Protein AF-A0A7Y3J1C7-F1 (afdb_monomer_lite)

Sequence (203 aa):
MARRTQGGFLKLFWIFLVLGALALIPVWLGYKLLTVLEGVFISWGPSTASLFTWLVNAPNEELLKWLVFVGGTKALTSLKKPVDGWWQGAFLGLGYGLAENVFYIGQVGLGVFALRFVTAVPGHIFYGAVWGGYYGWEVFQGKGKVRRWTPVLLALFVTIVFHAAYNSALTWPLGVVWAVLIEAIAGALALTLGWFLAKNSHK

Radius of gyration: 17.17 Å; chains: 1; bounding box: 40×31×51 Å

Secondary structure (DSSP, 8-state):
--PPPHHHHHHHHHHHHHHHHHTHHHHHHHHHHHHHHHHHHHHT-HHHHHHHIIIIIHHHHHHHHHHHHHHHHHHHT---STTHHHHHHHHHHHHHHHHHHHHTHHHHHHHHHHHHHHTHHHHHHHHHHHHHHHHHHHHHHTTTS-S-SHHHHHHHHHHHHHHHHHHHHTTSTTHHHHHHHHHHHHHHHHHHHHHHHHHHTT-

pLDDT: mean 92.07, std 9.52, range [44.56, 98.88]

Foldseek 3Di:
DDDQDPVNLVVLLVVLLQLLLVLVVQLVVQCVVCVVVCVVQVVVHPVSNLVCLLPRNLLSSLVSLVVSLV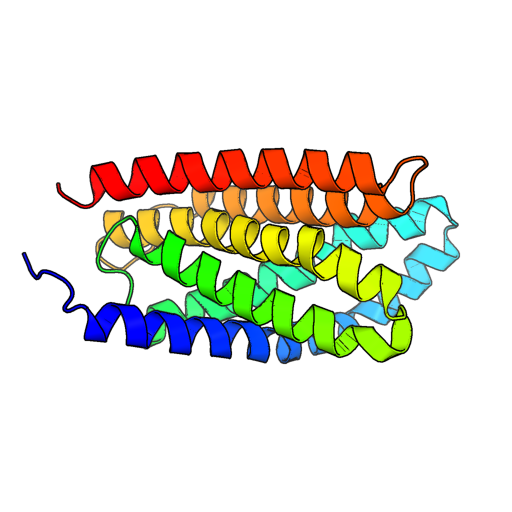VVCLVVVQLQALLRQLSSLLSSLLSNLVNVLVVCCVPPDDVVSVLSVVQVSLLSSLLRNQLRSQQSNQCNVVVNDRVDCVSNVVSSSVSSVLSSQLVVLCVDVVSSVSSNVSSVVSNVNSVVSSVVRVVRRVD

Structure (mmCIF, N/CA/C/O backbone):
data_AF-A0A7Y3J1C7-F1
#
_entry.id   AF-A0A7Y3J1C7-F1
#
loop_
_atom_site.group_PDB
_atom_site.id
_atom_site.type_symbol
_atom_site.label_atom_id
_atom_site.label_alt_id
_atom_site.label_comp_id
_atom_site.label_asym_id
_atom_site.label_entity_id
_atom_site.label_seq_id
_atom_site.pdbx_PDB_ins_code
_atom_site.Cartn_x
_atom_site.Cartn_y
_atom_site.Cartn_z
_atom_site.occupancy
_atom_site.B_iso_or_equiv
_atom_site.auth_seq_id
_atom_site.auth_comp_id
_atom_site.auth_asym_id
_atom_site.auth_atom_id
_atom_site.pdbx_PDB_model_num
ATOM 1 N N . MET A 1 1 ? -15.757 -5.486 25.701 1.00 44.56 1 MET A N 1
ATOM 2 C CA . MET A 1 1 ? -14.693 -5.624 24.678 1.00 44.56 1 MET A CA 1
ATOM 3 C C . MET A 1 1 ? -15.102 -6.737 23.711 1.00 44.56 1 MET A C 1
ATOM 5 O O . MET A 1 1 ? -15.064 -7.901 24.086 1.00 44.56 1 MET A O 1
ATOM 9 N N . ALA A 1 2 ? -15.620 -6.415 22.521 1.00 48.25 2 ALA A N 1
ATOM 10 C CA . ALA A 1 2 ? -16.166 -7.437 21.621 1.00 48.25 2 ALA A CA 1
ATOM 11 C C . ALA A 1 2 ? -15.031 -8.202 20.913 1.00 48.25 2 ALA A C 1
ATOM 13 O O . ALA A 1 2 ? -14.271 -7.621 20.131 1.00 48.25 2 ALA A O 1
ATOM 14 N N . ARG A 1 3 ? -14.895 -9.511 21.170 1.00 55.06 3 ARG A N 1
ATOM 15 C CA . ARG A 1 3 ? -14.100 -10.390 20.296 1.00 55.06 3 ARG A CA 1
ATOM 16 C C . ARG A 1 3 ? -14.742 -10.356 18.907 1.00 55.06 3 ARG A C 1
ATOM 18 O O . ARG A 1 3 ? -15.956 -10.495 18.790 1.00 55.06 3 ARG A O 1
ATOM 25 N N . ARG A 1 4 ? -13.945 -10.150 17.853 1.00 64.38 4 ARG A N 1
ATOM 26 C CA . ARG A 1 4 ? -14.443 -10.315 16.481 1.00 64.38 4 ARG A CA 1
ATOM 27 C C . ARG A 1 4 ? -14.770 -11.798 16.331 1.00 64.38 4 ARG A C 1
ATOM 29 O O . ARG A 1 4 ? -13.900 -12.629 16.583 1.00 64.38 4 ARG A O 1
ATOM 36 N N . THR A 1 5 ? -16.008 -12.129 15.982 1.00 66.31 5 THR A N 1
ATOM 37 C CA . THR A 1 5 ? -16.343 -13.503 15.603 1.00 66.31 5 THR A CA 1
ATOM 38 C C . THR A 1 5 ? -15.518 -13.862 14.367 1.00 66.31 5 THR A C 1
ATOM 40 O O . THR A 1 5 ? -15.249 -12.990 13.533 1.00 66.31 5 THR A O 1
ATOM 43 N N . GLN A 1 6 ? -15.091 -15.119 14.239 1.00 62.16 6 GLN A N 1
ATOM 44 C CA . GLN A 1 6 ? -14.302 -15.560 13.080 1.00 62.16 6 GLN A CA 1
ATOM 45 C C . GLN A 1 6 ? -14.994 -15.199 11.749 1.00 62.16 6 GLN A C 1
ATOM 47 O O . GLN A 1 6 ? -14.339 -14.722 10.824 1.00 62.16 6 GLN A O 1
ATOM 52 N N . GLY A 1 7 ? -16.331 -15.277 11.698 1.00 70.44 7 GLY A N 1
ATOM 53 C CA . GLY A 1 7 ? -17.122 -14.870 10.532 1.00 70.44 7 GLY A CA 1
ATOM 54 C C . GLY A 1 7 ? -16.984 -13.389 10.150 1.00 70.44 7 GLY A C 1
ATOM 55 O O . GLY A 1 7 ? -16.973 -13.056 8.968 1.00 70.44 7 GLY A O 1
ATOM 56 N N . GLY A 1 8 ? -16.804 -12.485 11.119 1.00 85.00 8 GLY A N 1
ATOM 57 C CA . GLY A 1 8 ? -16.605 -11.059 10.840 1.00 85.00 8 GLY A CA 1
ATOM 58 C C . GLY A 1 8 ? -15.241 -10.744 10.219 1.00 85.00 8 GLY A C 1
ATOM 59 O O . GLY A 1 8 ? -15.134 -9.823 9.413 1.00 85.00 8 GLY A O 1
ATOM 60 N N . PHE A 1 9 ? -14.202 -11.502 10.577 1.00 87.81 9 PHE A N 1
ATOM 61 C CA . PHE A 1 9 ? -12.873 -11.357 9.979 1.00 87.81 9 PHE A CA 1
ATOM 62 C C . PHE A 1 9 ? -12.856 -11.878 8.540 1.00 87.81 9 PHE A C 1
ATOM 64 O O . PHE A 1 9 ? -12.433 -11.155 7.642 1.00 87.81 9 PHE A O 1
ATOM 71 N N . LEU A 1 10 ? -13.399 -13.079 8.314 1.00 91.56 10 LEU A N 1
ATOM 72 C CA . LEU A 1 10 ? -13.469 -13.684 6.982 1.00 91.56 10 LEU A CA 1
ATOM 73 C C . LEU A 1 10 ? -14.292 -12.832 6.006 1.00 91.56 10 LEU A C 1
ATOM 75 O O . LEU A 1 10 ? -13.918 -12.670 4.849 1.00 91.56 10 LEU A O 1
ATOM 79 N N . LYS A 1 11 ? -15.382 -12.220 6.483 1.00 94.88 11 LYS A N 1
ATOM 80 C CA . LYS A 1 11 ? -16.163 -11.277 5.678 1.00 94.88 11 LYS A CA 1
ATOM 81 C C . LYS A 1 11 ? -15.314 -10.095 5.197 1.00 94.88 11 LYS A C 1
ATOM 83 O O . LYS A 1 11 ? -15.404 -9.711 4.037 1.00 94.88 11 LYS A O 1
ATOM 88 N N . LEU A 1 12 ? -14.492 -9.513 6.071 1.00 95.50 12 LEU A N 1
ATOM 89 C CA . LEU A 1 12 ? -13.643 -8.375 5.705 1.00 95.50 12 LEU A CA 1
ATOM 90 C C . LEU A 1 12 ? -12.471 -8.781 4.821 1.00 95.50 12 LEU A C 1
ATOM 92 O O . LEU A 1 12 ? -12.099 -7.997 3.957 1.00 95.50 12 LEU A O 1
ATOM 96 N N . PHE A 1 13 ? -11.942 -9.994 4.986 1.00 97.25 13 PHE A N 1
ATOM 97 C CA . PHE A 1 13 ? -10.987 -10.562 4.039 1.00 97.25 13 PHE A CA 1
ATOM 98 C C . PHE A 1 13 ? -11.533 -10.501 2.611 1.00 97.25 13 PHE A C 1
ATOM 100 O O . PHE A 1 13 ? -10.942 -9.839 1.762 1.00 97.25 13 PHE A O 1
ATOM 107 N N . TRP A 1 14 ? -12.707 -11.092 2.369 1.00 98.00 14 TRP A N 1
ATOM 108 C CA . TRP A 1 14 ? -13.294 -11.123 1.029 1.00 98.00 14 TRP A CA 1
ATOM 109 C C . TRP A 1 14 ? -13.661 -9.739 0.501 1.00 98.00 14 TRP A C 1
ATOM 111 O O . TRP A 1 14 ? -13.414 -9.451 -0.666 1.00 98.00 14 TRP A O 1
ATOM 121 N N . ILE A 1 15 ? -14.206 -8.860 1.348 1.00 98.25 15 ILE A N 1
ATOM 122 C CA . ILE A 1 15 ? -14.554 -7.501 0.918 1.00 98.25 15 ILE A CA 1
ATOM 123 C C . ILE A 1 15 ? -13.308 -6.737 0.466 1.00 98.25 15 ILE A C 1
ATOM 125 O O . ILE A 1 15 ? -13.310 -6.177 -0.626 1.00 98.25 15 ILE A O 1
ATOM 129 N N . PHE A 1 16 ? -12.247 -6.710 1.274 1.00 98.56 16 PHE A N 1
ATOM 130 C CA . PHE A 1 16 ? -11.051 -5.945 0.923 1.00 98.56 16 PHE A CA 1
ATOM 131 C C . PHE A 1 16 ? -10.268 -6.584 -0.223 1.00 98.56 16 PHE A C 1
ATOM 133 O O . PHE A 1 16 ? -9.742 -5.844 -1.046 1.00 98.56 16 PHE A O 1
ATOM 140 N N . LEU A 1 17 ? -10.286 -7.914 -0.354 1.00 98.56 17 LEU A N 1
ATOM 141 C CA . LEU A 1 17 ? -9.769 -8.604 -1.537 1.00 98.56 17 LEU A CA 1
ATOM 142 C C . LEU A 1 17 ? -10.468 -8.118 -2.819 1.00 98.56 17 LEU A C 1
ATOM 144 O O . LEU A 1 17 ? -9.808 -7.731 -3.781 1.00 98.56 17 LEU A O 1
ATOM 148 N N . VAL A 1 18 ? -11.804 -8.075 -2.828 1.00 98.62 18 VAL A N 1
ATOM 149 C CA . VAL A 1 18 ? -12.575 -7.605 -3.991 1.00 98.62 18 VAL A CA 1
ATOM 150 C C . VAL A 1 18 ? -12.361 -6.112 -4.236 1.00 98.62 18 VAL A C 1
ATOM 152 O O . VAL A 1 18 ? -12.158 -5.713 -5.378 1.00 98.62 18 VAL A O 1
ATOM 155 N N . LEU A 1 19 ? -12.346 -5.281 -3.188 1.00 98.62 19 LEU A N 1
ATOM 156 C CA . LEU A 1 19 ? -12.030 -3.854 -3.327 1.00 98.62 19 LEU A CA 1
ATOM 157 C C . LEU A 1 19 ? -10.631 -3.633 -3.916 1.00 98.62 19 LEU A C 1
ATOM 159 O O . LEU A 1 19 ? -10.457 -2.719 -4.713 1.00 98.62 19 LEU A O 1
ATOM 163 N N . GLY A 1 20 ? -9.661 -4.480 -3.570 1.00 98.44 20 GLY A N 1
ATOM 164 C CA . GLY A 1 20 ? -8.325 -4.474 -4.164 1.00 98.44 20 GLY A CA 1
ATOM 165 C C . GLY A 1 20 ? -8.341 -4.766 -5.652 1.00 98.44 20 GLY A C 1
ATOM 166 O O . GLY A 1 20 ? -7.798 -3.986 -6.428 1.00 98.44 20 GLY A O 1
ATOM 167 N N . ALA A 1 21 ? -9.028 -5.831 -6.063 1.00 98.38 21 ALA A N 1
ATOM 168 C CA . ALA A 1 21 ? -9.182 -6.146 -7.480 1.00 98.38 21 ALA A CA 1
ATOM 169 C C . ALA A 1 21 ? -9.891 -5.010 -8.243 1.00 98.38 21 ALA A C 1
ATOM 171 O O . ALA A 1 21 ? -9.470 -4.625 -9.331 1.00 98.38 21 ALA A O 1
ATOM 172 N N . LEU A 1 22 ? -10.933 -4.416 -7.650 1.00 97.94 22 LEU A N 1
ATOM 173 C CA . LEU A 1 22 ? -11.658 -3.285 -8.235 1.00 97.94 22 LEU A CA 1
ATOM 174 C C . LEU A 1 22 ? -10.843 -1.987 -8.254 1.00 97.94 22 LEU A C 1
ATOM 176 O O . LEU A 1 22 ? -11.107 -1.138 -9.103 1.00 97.94 22 LEU A O 1
ATOM 180 N N . ALA A 1 23 ? -9.844 -1.828 -7.379 1.00 98.25 23 ALA A N 1
ATOM 181 C CA . ALA A 1 23 ? -8.944 -0.676 -7.392 1.00 98.25 23 ALA A CA 1
ATOM 182 C C . ALA A 1 23 ? -8.095 -0.604 -8.674 1.00 98.25 23 ALA A C 1
ATOM 184 O O . ALA A 1 23 ? -7.614 0.476 -9.012 1.00 98.25 23 ALA A O 1
ATOM 185 N N . LEU A 1 24 ? -8.003 -1.692 -9.450 1.00 96.44 24 LEU A N 1
ATOM 186 C CA . LEU A 1 24 ? -7.429 -1.670 -10.797 1.00 96.44 24 LEU A CA 1
ATOM 187 C C . LEU A 1 24 ? -8.143 -0.663 -11.716 1.00 96.44 24 LEU A C 1
ATOM 189 O O . LEU A 1 24 ? -7.496 -0.024 -12.538 1.00 96.44 24 LEU A O 1
ATOM 193 N N . ILE A 1 25 ? -9.457 -0.464 -11.551 1.00 96.25 25 ILE A N 1
ATOM 194 C CA . ILE A 1 25 ? -10.256 0.452 -12.381 1.00 96.25 25 ILE A CA 1
ATOM 195 C C . ILE A 1 25 ? -9.828 1.917 -12.193 1.00 96.25 25 ILE A C 1
ATOM 197 O O . ILE A 1 25 ? -9.426 2.535 -13.182 1.00 96.25 25 ILE A O 1
ATOM 201 N N . PRO A 1 26 ? -9.892 2.514 -10.981 1.00 97.06 26 PRO A N 1
ATOM 202 C CA . PRO A 1 26 ? -9.446 3.888 -10.797 1.00 97.06 26 PRO A CA 1
ATOM 203 C C . PRO A 1 26 ? -7.960 4.044 -11.121 1.00 97.06 26 PRO A C 1
ATOM 205 O O . PRO A 1 26 ? -7.602 5.053 -11.717 1.00 97.06 26 PRO A O 1
ATOM 208 N N . VAL A 1 27 ? -7.114 3.054 -10.808 1.00 96.25 27 VAL A N 1
ATOM 209 C CA . VAL A 1 27 ? -5.686 3.092 -11.158 1.00 96.25 27 VAL A CA 1
ATOM 210 C C . VAL A 1 27 ? -5.480 3.188 -12.668 1.00 96.25 27 VAL A C 1
ATOM 212 O O . VAL A 1 27 ? -4.757 4.071 -13.132 1.00 96.25 27 VAL A O 1
ATOM 215 N N . TRP A 1 28 ? -6.154 2.337 -13.441 1.00 93.81 28 TRP A N 1
ATOM 216 C CA . TRP A 1 28 ? -6.105 2.352 -14.901 1.00 93.81 28 TRP A CA 1
ATOM 217 C C . TRP A 1 28 ? -6.642 3.659 -15.495 1.00 93.81 28 TRP A C 1
ATOM 219 O O . TRP A 1 28 ? -6.051 4.199 -16.430 1.00 93.81 28 TRP A O 1
ATOM 229 N N . LEU A 1 29 ? -7.723 4.212 -14.935 1.00 94.31 29 LEU A N 1
ATOM 230 C CA . LEU A 1 29 ? -8.224 5.531 -15.332 1.00 94.31 29 LEU A CA 1
ATOM 231 C C . LEU A 1 29 ? -7.198 6.632 -15.040 1.00 94.31 29 LEU A C 1
ATOM 233 O O . LEU A 1 29 ? -6.961 7.485 -15.893 1.00 94.31 29 LEU A O 1
ATOM 237 N N . GLY A 1 30 ? -6.553 6.585 -13.873 1.00 93.12 30 GLY A N 1
ATOM 238 C CA . GLY A 1 30 ? -5.452 7.477 -13.517 1.00 93.12 30 GLY A CA 1
ATOM 239 C C . GLY A 1 30 ? -4.314 7.399 -14.532 1.00 93.12 30 GLY A C 1
ATOM 240 O O . GLY A 1 30 ? -3.884 8.428 -15.047 1.00 93.12 30 GLY A O 1
ATOM 241 N N . TYR A 1 31 ? -3.918 6.189 -14.937 1.00 89.81 31 TYR A N 1
ATOM 242 C CA . TYR A 1 31 ? -2.945 6.011 -16.014 1.00 89.81 31 TYR A CA 1
ATOM 243 C C . TYR A 1 31 ? -3.394 6.658 -17.315 1.00 89.81 31 TYR A C 1
ATOM 245 O O . TYR A 1 31 ? -2.633 7.430 -17.882 1.00 89.81 31 TYR A O 1
ATOM 253 N N . LYS A 1 32 ? -4.627 6.414 -17.770 1.00 88.94 32 LYS A N 1
ATOM 254 C CA . LYS A 1 32 ? -5.152 7.011 -19.010 1.00 88.94 32 LYS A CA 1
ATOM 255 C C . LYS A 1 32 ? -5.127 8.537 -19.010 1.00 88.94 32 LYS A C 1
ATOM 257 O O . LYS A 1 32 ? -4.926 9.132 -20.063 1.00 88.94 32 LYS A O 1
ATOM 262 N N . LEU A 1 33 ? -5.317 9.166 -17.854 1.00 88.38 33 LEU A N 1
ATOM 263 C CA . LEU A 1 33 ? -5.211 10.619 -17.717 1.00 88.38 33 LEU A CA 1
ATOM 264 C C . LEU A 1 33 ? -3.752 11.093 -17.712 1.00 88.38 33 LEU A C 1
ATOM 266 O O . LEU A 1 33 ? -3.449 12.172 -18.215 1.00 88.38 33 LEU A O 1
ATOM 270 N N . LEU A 1 34 ? -2.848 10.287 -17.157 1.00 87.50 34 LEU A N 1
ATOM 271 C CA . LEU A 1 34 ? -1.446 10.636 -16.951 1.00 87.50 34 LEU A CA 1
ATOM 272 C C . LEU A 1 34 ? -0.519 10.150 -18.081 1.00 87.50 34 LEU A C 1
ATOM 274 O O . LEU A 1 34 ? 0.637 10.562 -18.115 1.00 87.50 34 LEU A O 1
ATOM 278 N N . THR A 1 35 ? -0.996 9.355 -19.048 1.00 81.00 35 THR A N 1
ATOM 279 C CA . THR A 1 35 ? -0.181 8.861 -20.180 1.00 81.00 35 THR A CA 1
ATOM 280 C C . THR A 1 35 ? 0.357 9.985 -21.063 1.00 81.00 35 THR A C 1
ATOM 282 O O . THR A 1 35 ? 1.389 9.830 -21.705 1.00 81.00 35 THR A O 1
ATOM 285 N N . VAL A 1 36 ? -0.295 11.153 -21.087 1.00 80.94 36 VAL A N 1
ATOM 286 C CA . VAL A 1 36 ? 0.255 12.340 -21.767 1.00 80.94 36 VAL A CA 1
ATOM 287 C C . VAL A 1 36 ? 1.587 12.7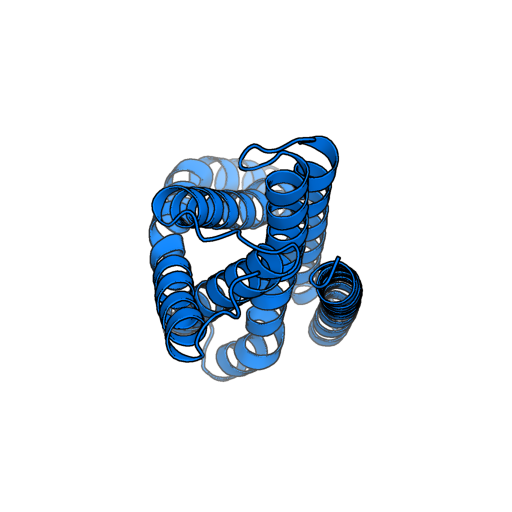62 -21.136 1.00 80.94 36 VAL A C 1
ATOM 289 O O . VAL A 1 36 ? 2.502 13.166 -21.850 1.00 80.94 36 VAL A O 1
ATOM 292 N N . LEU A 1 37 ? 1.730 12.617 -19.813 1.00 81.62 37 LEU A N 1
ATOM 293 C CA . LEU A 1 37 ? 2.986 12.903 -19.120 1.00 81.62 37 LEU A CA 1
ATOM 294 C C . LEU A 1 37 ? 4.069 11.898 -19.512 1.00 81.62 37 LEU A C 1
ATOM 296 O O . LEU A 1 37 ? 5.216 12.294 -19.673 1.00 81.62 37 LEU A O 1
ATOM 300 N N . GLU A 1 38 ? 3.716 10.629 -19.721 1.00 80.12 38 GLU A N 1
ATOM 301 C CA . GLU A 1 38 ? 4.660 9.593 -20.160 1.00 80.12 38 GLU A CA 1
ATOM 302 C C . GLU A 1 38 ? 5.369 9.996 -21.461 1.00 80.12 38 GLU A C 1
ATOM 304 O O . GLU A 1 38 ? 6.596 9.955 -21.535 1.00 80.12 38 GLU A O 1
ATOM 309 N N . GLY A 1 39 ? 4.617 10.498 -22.447 1.00 78.94 39 GLY A N 1
ATOM 310 C CA . GLY A 1 39 ? 5.182 11.017 -23.695 1.00 78.94 39 GLY A CA 1
ATOM 311 C C . GLY A 1 39 ? 6.144 12.193 -23.482 1.00 78.94 39 GLY A C 1
ATOM 312 O O . GLY A 1 39 ? 7.192 12.253 -24.126 1.00 78.94 39 GLY A O 1
ATOM 313 N N . VAL A 1 40 ? 5.840 13.089 -22.536 1.00 83.50 40 VAL A N 1
ATOM 314 C CA . VAL A 1 40 ? 6.734 14.197 -22.153 1.00 83.50 40 VAL A CA 1
ATOM 315 C C . VAL A 1 40 ? 8.029 13.657 -21.542 1.00 83.50 40 VAL A C 1
ATOM 317 O O . VAL A 1 40 ? 9.110 14.028 -21.997 1.00 83.50 40 VAL A O 1
ATOM 320 N N . PHE A 1 41 ? 7.945 12.736 -20.578 1.00 82.50 41 PHE A N 1
ATOM 321 C CA . PHE A 1 41 ? 9.124 12.129 -19.954 1.00 82.50 41 PHE A CA 1
ATOM 322 C C . PHE A 1 41 ? 9.983 11.365 -20.966 1.00 82.50 41 PHE A C 1
ATOM 324 O O . PHE A 1 41 ? 11.203 11.496 -20.933 1.00 82.50 41 PHE A O 1
ATOM 331 N N . ILE A 1 42 ? 9.381 10.618 -21.894 1.00 79.06 42 ILE A N 1
ATOM 332 C CA . ILE A 1 42 ? 10.117 9.909 -22.952 1.00 79.06 42 ILE A CA 1
ATOM 333 C C . ILE A 1 42 ? 10.817 10.902 -23.890 1.00 79.06 42 ILE A C 1
ATOM 335 O O . ILE A 1 42 ? 11.966 10.679 -24.268 1.00 79.06 42 ILE A O 1
ATOM 339 N N . SER A 1 43 ? 10.168 12.023 -24.225 1.00 82.75 43 SER A N 1
ATOM 340 C CA . SER A 1 43 ? 10.742 13.035 -25.125 1.00 82.75 43 SER A CA 1
ATOM 341 C C . SER A 1 43 ? 12.003 13.716 -24.577 1.00 82.75 43 SER A C 1
ATOM 343 O O . SER A 1 43 ? 12.795 14.248 -25.350 1.00 82.75 43 SER A O 1
ATOM 345 N N . TRP A 1 44 ? 12.213 13.684 -23.257 1.00 82.19 44 TRP A N 1
ATOM 346 C CA . TRP A 1 44 ? 13.387 14.265 -22.595 1.00 82.19 44 TRP A CA 1
ATOM 347 C C . TRP A 1 44 ? 14.576 13.292 -22.495 1.00 82.19 44 TRP A C 1
ATOM 349 O O . TRP A 1 44 ? 15.676 13.712 -22.133 1.00 82.19 44 TRP A O 1
ATOM 359 N N . GLY A 1 45 ? 14.381 12.016 -22.856 1.00 78.00 45 GLY A N 1
ATOM 360 C CA . GLY A 1 45 ? 15.429 11.000 -22.959 1.00 78.00 45 GLY A CA 1
ATOM 361 C C . GLY A 1 45 ? 15.182 9.709 -22.153 1.00 78.00 45 GLY A C 1
ATOM 362 O O . GLY A 1 45 ? 14.225 9.586 -21.390 1.00 78.00 45 GLY A O 1
ATOM 363 N N . PRO A 1 46 ? 16.062 8.699 -22.286 1.00 70.06 46 PRO A N 1
ATOM 364 C CA . PRO A 1 46 ? 15.910 7.416 -21.589 1.00 70.06 46 PRO A CA 1
ATOM 365 C C . PRO A 1 46 ? 16.032 7.527 -20.062 1.00 70.06 46 PRO A C 1
ATOM 367 O O . PRO A 1 46 ? 15.402 6.773 -19.323 1.00 70.06 46 PRO A O 1
ATOM 370 N N . SER A 1 47 ? 16.823 8.484 -19.568 1.00 70.44 47 SER A N 1
ATOM 371 C CA . SER A 1 47 ? 17.007 8.721 -18.131 1.00 70.44 47 SER A CA 1
ATOM 372 C C . SER A 1 47 ? 15.728 9.239 -17.464 1.00 70.44 47 SER A C 1
ATOM 374 O O . SER A 1 47 ? 15.440 8.885 -16.320 1.00 70.44 47 SER A O 1
ATOM 376 N N . THR A 1 48 ? 14.913 10.011 -18.184 1.00 76.62 48 THR A N 1
ATOM 377 C CA . THR A 1 48 ? 13.660 10.595 -17.689 1.00 76.62 48 THR A CA 1
ATOM 378 C C . THR A 1 48 ? 12.485 9.620 -17.742 1.00 76.62 48 THR A C 1
ATOM 380 O O . THR A 1 48 ? 11.542 9.782 -16.973 1.00 76.62 48 THR A O 1
ATOM 383 N N . ALA A 1 49 ? 12.566 8.543 -18.532 1.00 71.81 49 ALA A N 1
ATOM 384 C CA . ALA A 1 49 ? 11.587 7.454 -18.484 1.00 71.81 49 ALA A CA 1
ATOM 385 C C . ALA A 1 49 ? 11.552 6.769 -17.104 1.00 71.81 49 ALA A C 1
ATOM 387 O O . ALA A 1 49 ? 10.482 6.433 -16.604 1.00 71.81 49 ALA A O 1
ATOM 388 N N . SER A 1 50 ? 12.702 6.643 -16.428 1.00 78.00 50 SER A N 1
ATOM 389 C CA . SER A 1 50 ? 12.725 6.124 -15.055 1.00 78.00 50 SER A CA 1
ATOM 390 C C . SER A 1 50 ? 12.005 7.059 -14.077 1.00 78.00 50 SER A C 1
ATOM 392 O O . SER A 1 50 ? 11.280 6.584 -13.210 1.00 78.00 50 SER A O 1
ATOM 394 N N . LEU A 1 51 ? 12.094 8.384 -14.256 1.00 86.69 51 LEU A N 1
ATOM 395 C CA . LEU A 1 51 ? 11.392 9.361 -13.413 1.00 86.69 51 LEU A CA 1
ATOM 396 C C . LEU A 1 51 ? 9.869 9.228 -13.491 1.00 86.69 51 LEU A C 1
ATOM 398 O O . LEU A 1 51 ? 9.199 9.467 -12.488 1.00 86.69 51 LEU A O 1
ATOM 402 N N . PHE A 1 52 ? 9.318 8.796 -14.629 1.00 88.38 52 PHE A N 1
ATOM 403 C CA . PHE A 1 52 ? 7.887 8.511 -14.740 1.00 88.38 52 PHE A CA 1
ATOM 404 C C . PHE A 1 52 ? 7.450 7.431 -13.739 1.00 88.38 52 PHE A C 1
ATOM 406 O O . PHE A 1 52 ? 6.418 7.575 -13.081 1.00 88.38 52 PHE A O 1
ATOM 413 N N . THR A 1 53 ? 8.273 6.397 -13.532 1.00 89.06 53 THR A N 1
ATOM 414 C CA . THR A 1 53 ? 8.001 5.343 -12.545 1.00 89.06 53 THR A CA 1
ATOM 415 C C . THR A 1 53 ? 7.883 5.898 -11.124 1.00 89.06 53 THR A C 1
ATOM 417 O O . THR A 1 53 ? 6.972 5.529 -10.379 1.00 89.06 53 THR A O 1
ATOM 420 N N . TRP A 1 54 ? 8.791 6.804 -10.759 1.00 93.12 54 TRP A N 1
ATOM 421 C CA . TRP A 1 54 ? 8.888 7.388 -9.420 1.00 93.12 54 TRP A CA 1
ATOM 422 C C . TRP A 1 54 ? 7.858 8.482 -9.149 1.00 93.12 54 TRP A C 1
ATOM 424 O O . TRP A 1 54 ? 7.368 8.593 -8.028 1.00 93.12 54 TRP A O 1
ATOM 434 N N . LEU A 1 55 ? 7.546 9.298 -10.155 1.00 92.25 55 LEU A N 1
ATOM 435 C CA . LEU A 1 55 ? 6.733 10.506 -9.994 1.00 92.25 55 LEU A CA 1
ATOM 436 C C . LEU A 1 55 ? 5.277 10.320 -10.415 1.00 92.25 55 LEU A C 1
ATOM 438 O O . LEU A 1 55 ? 4.424 11.096 -9.989 1.00 92.25 55 LEU A O 1
ATOM 442 N N . VAL A 1 56 ? 4.985 9.306 -11.231 1.00 92.31 56 VAL A N 1
ATOM 443 C CA . VAL A 1 56 ? 3.650 9.096 -11.800 1.00 92.31 56 VAL A CA 1
ATOM 444 C C . VAL A 1 56 ? 3.156 7.680 -11.535 1.00 92.31 56 VAL A C 1
ATOM 446 O O . VAL A 1 56 ? 2.137 7.527 -10.869 1.00 92.31 56 VAL A O 1
ATOM 449 N N . ASN A 1 57 ? 3.883 6.651 -11.980 1.00 92.38 57 ASN A N 1
ATOM 450 C CA . ASN A 1 57 ? 3.429 5.256 -11.944 1.00 92.38 57 ASN A CA 1
ATOM 451 C C . ASN A 1 57 ? 3.120 4.758 -10.522 1.00 92.38 57 ASN A C 1
ATOM 453 O O . ASN A 1 57 ? 1.966 4.494 -10.188 1.00 92.38 57 ASN A O 1
ATOM 457 N N . ALA A 1 58 ? 4.142 4.674 -9.665 1.00 96.19 58 ALA A N 1
ATOM 458 C CA . ALA A 1 58 ? 3.977 4.182 -8.301 1.00 96.19 58 ALA A CA 1
ATOM 459 C C . ALA A 1 58 ? 3.099 5.107 -7.430 1.00 96.19 58 ALA A C 1
ATOM 461 O O . ALA A 1 58 ? 2.247 4.586 -6.704 1.00 96.19 58 ALA A O 1
ATOM 462 N N . PRO A 1 59 ? 3.221 6.454 -7.511 1.00 97.38 59 PRO A N 1
ATOM 463 C CA . PRO A 1 59 ? 2.312 7.356 -6.809 1.00 97.38 59 PRO A CA 1
ATOM 464 C C . PRO A 1 59 ? 0.844 7.175 -7.191 1.00 97.38 59 PRO A C 1
ATOM 466 O O . PRO A 1 59 ? 0.011 7.078 -6.293 1.00 97.38 59 PRO A O 1
ATOM 469 N N . ASN A 1 60 ? 0.524 7.109 -8.490 1.00 96.94 60 ASN A N 1
ATOM 470 C CA . ASN A 1 60 ? -0.842 6.906 -8.981 1.00 96.94 60 ASN A CA 1
ATOM 471 C C . ASN A 1 60 ? -1.437 5.631 -8.385 1.00 96.94 60 ASN A C 1
ATOM 473 O O . ASN A 1 60 ? -2.531 5.648 -7.821 1.00 96.94 60 ASN A O 1
ATOM 477 N N . GLU A 1 61 ? -0.684 4.538 -8.463 1.00 97.62 61 GLU A N 1
ATOM 478 C CA . GLU A 1 61 ? -1.172 3.249 -8.020 1.00 97.62 61 GLU A CA 1
ATOM 479 C C . GLU A 1 61 ? -1.396 3.182 -6.503 1.00 97.62 61 GLU A C 1
ATOM 481 O O . GLU A 1 61 ? -2.497 2.856 -6.050 1.00 97.62 61 GLU A O 1
ATOM 486 N N . GLU A 1 62 ? -0.380 3.495 -5.695 1.00 98.50 62 GLU A N 1
ATOM 487 C CA . GLU A 1 62 ? -0.504 3.388 -4.237 1.00 98.50 62 GLU A CA 1
ATOM 488 C C . GLU A 1 62 ? -1.515 4.390 -3.675 1.00 98.50 62 GLU A C 1
ATOM 490 O O . GLU A 1 62 ? -2.299 4.036 -2.792 1.00 98.50 62 GLU A O 1
ATOM 495 N N . LEU A 1 63 ? -1.561 5.618 -4.207 1.00 98.56 63 LEU A N 1
ATOM 496 C CA . LEU A 1 63 ? -2.522 6.625 -3.761 1.00 98.56 63 LEU A CA 1
ATOM 497 C C . LEU A 1 63 ? -3.960 6.183 -4.038 1.00 98.56 63 LEU A C 1
ATOM 499 O O . LEU A 1 63 ? -4.805 6.269 -3.147 1.00 98.56 63 LEU A O 1
ATOM 503 N N . LEU A 1 64 ? -4.258 5.699 -5.245 1.00 98.56 64 LEU A N 1
ATOM 504 C CA . LEU A 1 64 ? -5.620 5.304 -5.605 1.00 98.56 64 LEU A CA 1
ATOM 505 C C . LEU A 1 64 ? -6.061 4.041 -4.857 1.00 98.56 64 LEU A C 1
ATOM 507 O O . LEU A 1 64 ? -7.192 4.000 -4.369 1.00 98.56 64 LEU A O 1
ATOM 511 N N . LYS A 1 65 ? -5.171 3.059 -4.656 1.00 98.62 65 LYS A N 1
ATOM 512 C CA . LYS A 1 65 ? -5.444 1.903 -3.778 1.00 98.62 65 LYS A CA 1
ATOM 513 C C . LYS A 1 65 ? -5.737 2.342 -2.348 1.00 98.62 65 LYS A C 1
ATOM 515 O O . LYS A 1 65 ? -6.724 1.902 -1.753 1.00 98.62 65 LYS A O 1
ATOM 520 N N . TRP A 1 66 ? -4.921 3.247 -1.813 1.00 98.75 66 TRP A N 1
ATOM 521 C CA . TRP A 1 66 ? -5.123 3.805 -0.482 1.00 98.75 66 TRP A CA 1
ATOM 522 C C . TRP A 1 66 ? -6.453 4.568 -0.374 1.00 98.75 66 TRP A C 1
ATOM 524 O O . TRP A 1 66 ? -7.161 4.430 0.622 1.00 98.75 66 TRP A O 1
ATOM 534 N N . LEU A 1 67 ? -6.866 5.313 -1.403 1.00 98.69 67 LEU A N 1
ATOM 535 C CA . LEU A 1 67 ? -8.169 5.987 -1.424 1.00 98.69 67 LEU A CA 1
ATOM 536 C C . LEU A 1 67 ? -9.339 4.992 -1.428 1.00 98.69 67 LEU A C 1
ATOM 538 O O . LEU A 1 67 ? -10.286 5.178 -0.657 1.00 98.69 67 LEU A O 1
ATOM 542 N N . VAL A 1 68 ? -9.262 3.913 -2.218 1.00 98.75 68 VAL A N 1
ATOM 543 C CA . VAL A 1 68 ? -10.258 2.825 -2.185 1.00 98.75 68 VAL A CA 1
ATOM 544 C C . VAL A 1 68 ? -10.321 2.198 -0.791 1.00 98.75 68 VAL A C 1
ATOM 546 O O . VAL A 1 68 ? -11.410 2.008 -0.244 1.00 98.75 68 VAL A O 1
ATOM 549 N N . PHE A 1 69 ? -9.170 1.943 -0.169 1.00 98.75 69 PHE A N 1
ATOM 550 C CA . PHE A 1 69 ? -9.096 1.439 1.199 1.00 98.75 69 PHE A CA 1
ATOM 551 C C . PHE A 1 69 ? -9.749 2.381 2.218 1.00 98.75 69 PHE A C 1
ATOM 553 O O . PHE A 1 69 ? -10.557 1.950 3.045 1.00 98.75 69 PHE A O 1
ATOM 560 N N . VAL A 1 70 ? -9.415 3.673 2.177 1.00 98.50 70 VAL A N 1
ATOM 561 C CA . VAL A 1 70 ? -9.978 4.684 3.080 1.00 98.50 70 VAL A CA 1
ATOM 562 C C . VAL A 1 70 ? -11.495 4.772 2.899 1.00 98.50 70 VAL A C 1
ATOM 564 O O . VAL A 1 70 ? -12.229 4.821 3.886 1.00 98.50 70 VAL A O 1
ATOM 567 N N . GLY A 1 71 ? -11.982 4.743 1.656 1.00 98.38 71 GLY A N 1
ATOM 568 C CA . GLY A 1 71 ? -13.411 4.687 1.351 1.00 98.38 71 GLY A CA 1
ATOM 569 C C . GLY A 1 71 ? -14.083 3.447 1.944 1.00 98.38 71 GLY A C 1
ATOM 570 O O . GLY A 1 71 ? -15.060 3.570 2.685 1.00 98.38 71 GLY A O 1
ATOM 571 N N . GLY A 1 72 ? -13.522 2.261 1.694 1.00 98.25 72 GLY A N 1
ATOM 572 C CA . GLY A 1 72 ? -14.050 0.988 2.189 1.00 98.25 72 GLY A CA 1
ATOM 573 C C . GLY A 1 72 ? -14.074 0.898 3.717 1.00 98.25 72 GLY A C 1
ATOM 574 O O . GLY A 1 72 ? -15.086 0.519 4.307 1.00 98.25 72 GLY A O 1
ATOM 575 N N . THR A 1 73 ? -12.994 1.309 4.384 1.00 97.75 73 THR A N 1
ATOM 576 C CA . THR A 1 73 ? -12.907 1.288 5.855 1.00 97.75 73 THR A CA 1
ATOM 577 C C . THR A 1 73 ? -13.895 2.242 6.520 1.00 97.75 73 THR A C 1
ATOM 579 O O . THR A 1 73 ? -14.492 1.888 7.542 1.00 97.75 73 THR A O 1
ATOM 582 N N . LYS A 1 74 ? -14.113 3.425 5.932 1.00 96.50 74 LYS A N 1
ATOM 583 C CA . LYS A 1 74 ? -15.118 4.390 6.398 1.00 96.50 74 LYS A CA 1
ATOM 584 C C . LYS A 1 74 ? -16.536 3.872 6.193 1.00 96.50 74 LYS A C 1
ATOM 586 O O . LYS A 1 74 ? -17.310 3.879 7.145 1.00 96.50 74 LYS A O 1
ATOM 591 N N . ALA A 1 75 ? -16.856 3.382 4.994 1.00 97.19 75 ALA A N 1
ATOM 592 C CA . ALA A 1 75 ? -18.185 2.867 4.664 1.00 97.19 75 ALA A CA 1
ATOM 593 C C . ALA A 1 75 ? -18.597 1.693 5.567 1.00 97.19 75 ALA A C 1
ATOM 595 O O . ALA A 1 75 ? -19.759 1.567 5.944 1.00 97.19 75 ALA A O 1
ATOM 596 N N . LEU A 1 76 ? -17.636 0.850 5.954 1.00 95.75 76 LEU A N 1
ATOM 597 C CA . LEU A 1 76 ? -17.885 -0.330 6.782 1.00 95.75 76 LEU A CA 1
ATOM 598 C C . LEU A 1 76 ? -17.706 -0.079 8.283 1.00 95.75 76 LEU A C 1
ATOM 600 O O . LEU A 1 76 ? -18.021 -0.964 9.082 1.00 95.75 76 LEU A O 1
ATOM 604 N N . THR A 1 77 ? -17.173 1.077 8.695 1.00 94.50 77 THR A N 1
ATOM 605 C CA . THR A 1 77 ? -16.742 1.348 10.085 1.00 94.50 77 THR A CA 1
ATOM 606 C C . THR A 1 77 ? -15.913 0.189 10.667 1.00 94.50 77 THR A C 1
ATOM 608 O O . THR A 1 77 ? -16.118 -0.297 11.785 1.00 94.50 77 THR A O 1
ATOM 611 N N . SER A 1 78 ? -14.999 -0.339 9.850 1.00 94.81 78 SER A N 1
ATOM 612 C CA . SER A 1 78 ? -14.354 -1.639 10.073 1.00 94.81 78 SER A CA 1
ATOM 613 C C . SER A 1 78 ? -13.089 -1.576 10.935 1.00 94.81 78 SER A C 1
ATOM 615 O O . SER A 1 78 ? -12.569 -2.628 11.319 1.00 94.81 78 SER A O 1
ATOM 617 N N . LEU A 1 79 ? -12.597 -0.373 11.243 1.00 95.00 79 LEU A N 1
ATOM 618 C CA . LEU A 1 79 ? -11.387 -0.112 12.028 1.00 95.00 79 LEU A CA 1
ATOM 619 C C . LEU A 1 79 ? -11.724 -0.035 13.519 1.00 95.00 79 LEU A C 1
ATOM 621 O O . LEU A 1 79 ? -11.931 1.041 14.076 1.00 95.00 79 LEU A O 1
ATOM 625 N N . LYS A 1 80 ? -11.827 -1.199 14.162 1.00 91.88 80 LYS A N 1
ATOM 626 C CA . LYS A 1 80 ? -12.239 -1.326 15.570 1.00 91.88 80 LYS A CA 1
ATOM 627 C C . LYS A 1 80 ? -11.056 -1.567 16.503 1.00 91.88 80 LYS A C 1
ATOM 629 O O . LYS A 1 80 ? -11.175 -1.366 17.707 1.00 91.88 80 LYS A O 1
ATOM 634 N N . LYS A 1 81 ? -9.932 -2.020 15.953 1.00 92.19 81 LYS A N 1
ATOM 635 C CA . LYS A 1 81 ? -8.678 -2.301 16.650 1.00 92.19 81 LYS A CA 1
ATOM 636 C C . LYS A 1 81 ? -7.497 -1.704 15.883 1.00 92.19 81 LYS A C 1
ATOM 638 O O . LYS A 1 81 ? -7.568 -1.638 14.656 1.00 92.19 81 LYS A O 1
ATOM 643 N N . PRO A 1 82 ? -6.383 -1.390 16.565 1.00 89.12 82 PRO A N 1
ATOM 644 C CA . PRO A 1 82 ? -5.124 -0.989 15.939 1.00 89.12 82 PRO A CA 1
ATOM 645 C C . PRO A 1 82 ? -4.732 -1.819 14.710 1.00 89.12 82 PRO A C 1
ATOM 647 O O . PRO A 1 82 ? -4.423 -1.270 13.658 1.00 89.12 82 PRO A O 1
ATOM 650 N N . VAL A 1 83 ? -4.793 -3.151 14.821 1.00 96.06 83 VAL A N 1
ATOM 651 C CA . VAL A 1 83 ? -4.348 -4.075 13.763 1.00 96.06 83 VAL A CA 1
ATOM 652 C C . VAL A 1 83 ? -5.344 -4.226 12.603 1.00 96.06 83 VAL A C 1
ATOM 654 O O . VAL A 1 83 ? -5.014 -4.821 11.582 1.00 96.06 83 VAL A O 1
ATOM 657 N N . ASP A 1 84 ? -6.567 -3.699 12.717 1.00 96.31 84 ASP A N 1
ATOM 658 C CA . ASP A 1 84 ? -7.594 -3.898 11.687 1.00 96.31 84 ASP A CA 1
ATOM 659 C C . ASP A 1 84 ? -7.210 -3.277 10.344 1.00 96.31 84 ASP A C 1
ATOM 661 O O . ASP A 1 84 ? -7.492 -3.872 9.304 1.00 96.31 84 ASP A O 1
ATOM 665 N N . GLY A 1 85 ? -6.570 -2.104 10.368 1.00 97.88 85 GLY A N 1
ATOM 666 C CA . GLY A 1 85 ? -6.118 -1.429 9.153 1.00 97.88 85 GLY A CA 1
ATOM 667 C C . GLY A 1 85 ? -4.986 -2.176 8.453 1.00 97.88 85 GLY A C 1
ATOM 668 O O . GLY A 1 85 ? -4.969 -2.237 7.230 1.00 97.88 85 GLY A O 1
ATOM 669 N N . TRP A 1 86 ? -4.101 -2.815 9.223 1.00 98.62 86 TRP A N 1
ATOM 670 C CA . TRP A 1 86 ? -3.001 -3.626 8.698 1.00 98.62 86 TRP A CA 1
ATOM 671 C C . TRP A 1 86 ? -3.525 -4.830 7.908 1.00 98.62 86 TRP A C 1
ATOM 673 O O . TRP A 1 86 ? -3.162 -5.013 6.750 1.00 98.62 86 TRP A O 1
ATOM 683 N N . TRP A 1 87 ? -4.460 -5.594 8.489 1.00 98.44 87 TRP A N 1
ATOM 684 C CA . TRP A 1 87 ? -5.081 -6.734 7.805 1.00 98.44 87 TRP A CA 1
ATOM 685 C C . TRP A 1 87 ? -5.865 -6.310 6.564 1.00 98.44 87 TRP A C 1
ATOM 687 O O . TRP A 1 87 ? -5.688 -6.878 5.494 1.00 98.44 87 TRP A O 1
ATOM 697 N N . GLN A 1 88 ? -6.730 -5.303 6.694 1.00 98.62 88 GLN A N 1
ATOM 698 C CA . GLN A 1 88 ? -7.587 -4.864 5.590 1.00 98.62 88 GLN A CA 1
ATOM 699 C C . GLN A 1 88 ? -6.776 -4.251 4.440 1.00 98.62 88 GLN A C 1
ATOM 701 O O . GLN A 1 88 ? -7.107 -4.481 3.280 1.00 98.62 88 GLN A O 1
ATOM 706 N N . GLY A 1 89 ? -5.694 -3.531 4.749 1.00 98.75 89 GLY A N 1
ATOM 707 C CA . GLY A 1 89 ? -4.751 -3.035 3.751 1.00 98.75 89 GLY A CA 1
ATOM 708 C C . GLY A 1 89 ? -4.018 -4.174 3.043 1.00 98.75 89 GLY A C 1
ATOM 709 O O . GLY A 1 89 ? -3.973 -4.191 1.817 1.00 98.75 89 GLY A O 1
ATOM 710 N N . ALA A 1 90 ? -3.539 -5.178 3.788 1.00 98.81 90 ALA A N 1
ATOM 711 C CA . ALA A 1 90 ? -2.899 -6.371 3.227 1.00 98.81 90 ALA A CA 1
ATOM 712 C C . ALA A 1 90 ? -3.828 -7.147 2.275 1.00 98.81 90 ALA A C 1
ATOM 714 O O . ALA A 1 90 ? -3.409 -7.575 1.203 1.00 98.81 90 ALA A O 1
ATOM 715 N N . PHE A 1 91 ? -5.106 -7.300 2.636 1.00 98.81 91 PHE A N 1
ATOM 716 C CA . PHE A 1 91 ? -6.100 -7.980 1.796 1.00 98.81 91 PHE A CA 1
ATOM 717 C C . PHE A 1 91 ? -6.409 -7.204 0.517 1.00 98.81 91 PHE A C 1
ATOM 719 O O . PHE A 1 91 ? -6.542 -7.808 -0.546 1.00 98.81 91 PHE A O 1
ATOM 726 N N . LEU A 1 92 ? -6.478 -5.875 0.607 1.00 98.81 92 LEU A N 1
ATOM 727 C CA . LEU A 1 92 ? -6.625 -5.013 -0.561 1.00 98.81 92 LEU A CA 1
ATOM 728 C C . LEU A 1 92 ? -5.404 -5.105 -1.477 1.00 98.81 92 LEU A C 1
ATOM 730 O O . LEU A 1 92 ? -5.559 -5.262 -2.685 1.00 98.81 92 LEU A O 1
ATOM 734 N N . GLY A 1 93 ? -4.202 -5.091 -0.901 1.00 98.75 93 GLY A N 1
ATOM 735 C CA . GLY A 1 93 ? -2.953 -5.317 -1.621 1.00 98.75 93 GLY A CA 1
ATOM 736 C C . GLY A 1 93 ? -2.921 -6.660 -2.351 1.00 98.75 93 GLY A C 1
ATOM 737 O O . GLY A 1 93 ? -2.615 -6.699 -3.539 1.00 98.75 93 GLY A O 1
ATOM 738 N N . LEU A 1 94 ? -3.322 -7.745 -1.678 1.00 98.62 94 LEU A N 1
ATOM 739 C CA . LEU A 1 94 ? -3.443 -9.077 -2.281 1.00 98.62 94 LEU A CA 1
ATOM 740 C C . LEU A 1 94 ? -4.406 -9.069 -3.473 1.00 98.62 94 LEU A C 1
ATOM 742 O O . LEU A 1 94 ? -4.071 -9.563 -4.545 1.00 98.62 94 LEU A O 1
ATOM 746 N N . GLY A 1 95 ? -5.600 -8.504 -3.288 1.00 98.50 95 GLY A N 1
ATOM 747 C CA . GLY A 1 95 ? -6.618 -8.443 -4.333 1.00 98.50 95 GLY A CA 1
ATOM 748 C C . GLY A 1 95 ? -6.150 -7.662 -5.555 1.00 98.50 95 GLY A C 1
ATOM 749 O O . GLY A 1 95 ? -6.328 -8.119 -6.683 1.00 98.50 95 GLY A O 1
ATOM 750 N N . TYR A 1 96 ? -5.504 -6.518 -5.319 1.00 98.50 96 TYR A N 1
ATOM 751 C CA . TYR A 1 96 ? -4.927 -5.704 -6.379 1.00 98.50 96 TYR A CA 1
ATOM 752 C C . TYR A 1 96 ? -3.813 -6.454 -7.113 1.00 98.50 96 TYR A C 1
ATOM 754 O O . TYR A 1 96 ? -3.895 -6.617 -8.325 1.00 98.50 96 TYR A O 1
ATOM 762 N N . GLY A 1 97 ? -2.817 -6.976 -6.388 1.00 97.25 97 GLY A N 1
ATOM 763 C CA . GLY A 1 97 ? -1.673 -7.660 -6.991 1.00 97.25 97 GLY A CA 1
ATOM 764 C C . GLY A 1 97 ? -2.069 -8.897 -7.794 1.00 97.25 97 GLY A C 1
ATOM 765 O O . GLY A 1 97 ? -1.525 -9.134 -8.869 1.00 97.25 97 GLY A O 1
ATOM 766 N N . LEU A 1 98 ? -3.057 -9.667 -7.325 1.00 96.62 98 LEU A N 1
ATOM 767 C CA . LEU A 1 98 ? -3.591 -10.798 -8.086 1.00 96.62 98 LEU A CA 1
ATOM 768 C C . LEU A 1 98 ? -4.286 -10.343 -9.374 1.00 96.62 98 LEU A C 1
ATOM 770 O O . LEU A 1 98 ? -4.015 -10.902 -10.437 1.00 96.62 98 LEU A O 1
ATOM 774 N N . ALA A 1 99 ? -5.167 -9.341 -9.293 1.00 96.31 99 ALA A N 1
ATOM 775 C CA . ALA A 1 99 ? -5.884 -8.828 -10.459 1.00 96.31 99 ALA A CA 1
ATOM 776 C C . ALA A 1 99 ? -4.923 -8.229 -11.494 1.00 96.31 99 ALA A C 1
ATOM 778 O O . ALA A 1 99 ? -5.035 -8.512 -12.685 1.00 96.31 99 ALA A O 1
ATOM 779 N N . GLU A 1 100 ? -3.947 -7.455 -11.028 1.00 94.56 100 GLU A N 1
ATOM 780 C CA . GLU A 1 100 ? -2.926 -6.838 -11.858 1.00 94.56 100 GLU A CA 1
ATOM 781 C C . GLU A 1 100 ? -2.052 -7.895 -12.555 1.00 94.56 100 GLU A C 1
ATOM 783 O O . GLU A 1 100 ? -1.879 -7.860 -13.775 1.00 94.56 100 GLU A O 1
ATOM 788 N N . ASN A 1 101 ? -1.566 -8.898 -11.815 1.00 92.88 101 ASN A N 1
ATOM 789 C CA . ASN A 1 101 ? -0.722 -9.947 -12.384 1.00 92.88 101 ASN A CA 1
ATOM 790 C C . ASN A 1 101 ? -1.464 -10.775 -13.449 1.00 92.88 101 ASN A C 1
ATOM 792 O O . ASN A 1 101 ? -0.884 -11.131 -14.474 1.00 92.88 101 ASN A O 1
ATOM 796 N N . VAL A 1 102 ? -2.760 -11.045 -13.244 1.00 91.62 102 VAL A N 1
ATOM 797 C CA . VAL A 1 102 ? -3.614 -11.693 -14.255 1.00 91.62 102 VAL A CA 1
ATOM 798 C C . VAL A 1 102 ? -3.805 -10.791 -15.474 1.00 91.62 102 VAL A C 1
ATOM 800 O O . VAL A 1 102 ? -3.689 -11.271 -16.599 1.00 91.62 102 VAL A O 1
ATOM 803 N N . PHE A 1 103 ? -4.049 -9.493 -15.282 1.00 87.88 103 PHE A N 1
ATOM 804 C CA . PHE A 1 103 ? -4.256 -8.550 -16.384 1.00 87.88 103 PHE A CA 1
ATOM 805 C C . PHE A 1 103 ? -3.034 -8.451 -17.314 1.00 87.88 103 PHE A C 1
ATOM 807 O O . PHE A 1 103 ? -3.180 -8.344 -18.533 1.00 87.88 103 PHE A O 1
ATOM 814 N N . TYR A 1 104 ? -1.824 -8.558 -16.760 1.00 81.69 104 TYR A N 1
ATOM 815 C CA . TYR A 1 104 ? -0.582 -8.490 -17.529 1.00 81.69 104 TYR A CA 1
ATOM 816 C C . TYR A 1 104 ? -0.152 -9.809 -18.186 1.00 81.69 104 TYR A C 1
ATOM 818 O O . TYR A 1 104 ? 0.791 -9.788 -18.979 1.00 81.69 104 TYR A O 1
ATOM 826 N N . ILE A 1 105 ? -0.820 -10.943 -17.933 1.00 84.12 105 ILE A N 1
ATOM 827 C CA . ILE A 1 105 ? -0.357 -12.263 -18.407 1.00 84.12 105 ILE A CA 1
ATOM 828 C C . ILE A 1 105 ? -0.146 -12.318 -19.930 1.00 84.12 105 ILE A C 1
ATOM 830 O O . ILE A 1 105 ? 0.852 -12.866 -20.398 1.00 84.12 105 ILE 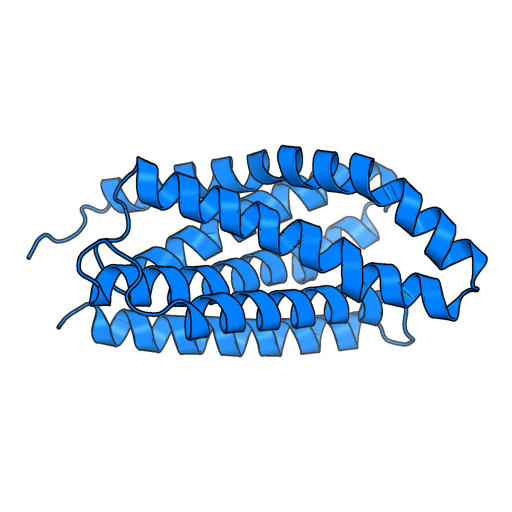A O 1
ATOM 834 N N . GLY A 1 106 ? -1.039 -11.686 -20.702 1.00 77.25 106 GLY A N 1
ATOM 835 C CA . GLY A 1 106 ? -0.959 -11.626 -22.165 1.00 77.25 106 GLY A CA 1
ATOM 836 C C . GLY A 1 106 ? 0.124 -10.684 -22.701 1.00 77.25 106 GLY A C 1
ATOM 837 O O . GLY A 1 106 ? 0.431 -10.735 -23.886 1.00 77.25 106 GLY A O 1
ATOM 838 N N . GLN A 1 107 ? 0.704 -9.838 -21.845 1.00 83.56 107 GLN A N 1
ATOM 839 C CA . GLN A 1 107 ? 1.709 -8.836 -22.215 1.00 83.56 107 GLN A CA 1
ATOM 840 C C . GLN A 1 107 ? 3.133 -9.278 -21.857 1.00 83.56 107 GLN A C 1
ATOM 842 O O . GLN A 1 107 ? 4.072 -8.943 -22.570 1.00 83.56 107 GLN A O 1
ATOM 847 N N . VAL A 1 108 ? 3.302 -10.025 -20.758 1.00 78.25 108 VAL A N 1
ATOM 848 C CA . VAL A 1 108 ? 4.631 -10.337 -20.193 1.00 78.25 108 VAL A CA 1
ATOM 849 C C . VAL A 1 108 ? 5.063 -11.800 -20.361 1.00 78.25 108 VAL A C 1
ATOM 851 O O . VAL A 1 108 ? 6.226 -12.130 -20.138 1.00 78.25 108 VAL A O 1
ATOM 854 N N . GLY A 1 109 ? 4.148 -12.687 -20.763 1.00 85.75 109 GLY A N 1
ATOM 855 C CA . GLY A 1 109 ? 4.403 -14.124 -20.892 1.00 85.75 109 GLY A CA 1
ATOM 856 C C . GLY A 1 109 ? 4.453 -14.872 -19.550 1.00 85.75 109 GLY A C 1
ATOM 857 O O . GLY A 1 109 ? 4.540 -14.283 -18.472 1.00 85.75 109 GLY A O 1
ATOM 858 N N . LEU A 1 110 ? 4.402 -16.209 -19.607 1.00 86.12 110 LEU A N 1
ATOM 859 C CA . LEU A 1 110 ? 4.235 -17.063 -18.418 1.00 86.12 110 LEU A CA 1
ATOM 860 C C . LEU A 1 110 ? 5.410 -17.003 -17.427 1.00 86.12 110 LEU A C 1
ATOM 862 O O . LEU A 1 110 ? 5.192 -17.081 -16.220 1.00 86.12 110 LEU A O 1
ATOM 866 N N . GLY A 1 111 ? 6.645 -16.844 -17.913 1.00 83.31 111 GLY A N 1
ATOM 867 C CA . GLY A 1 111 ? 7.828 -16.758 -17.048 1.00 83.31 111 GLY A CA 1
ATOM 868 C C . GLY A 1 111 ? 7.832 -15.496 -16.182 1.00 83.31 111 GLY A C 1
ATOM 869 O O . GLY A 1 111 ? 8.013 -15.572 -14.967 1.00 83.31 111 GLY A O 1
ATOM 870 N N . VAL A 1 112 ? 7.561 -14.335 -16.787 1.00 83.69 112 VAL A N 1
ATOM 871 C CA . VAL A 1 112 ? 7.478 -13.059 -16.059 1.00 83.69 112 VAL A CA 1
ATOM 872 C C . VAL A 1 112 ? 6.244 -13.028 -15.159 1.00 83.69 112 VAL A C 1
ATOM 874 O O . VAL A 1 112 ? 6.324 -12.540 -14.035 1.00 83.69 112 VAL A O 1
ATOM 877 N N . PHE A 1 113 ? 5.127 -13.607 -15.604 1.00 87.12 113 PHE A N 1
ATOM 878 C CA . PHE A 1 113 ? 3.934 -13.791 -14.776 1.00 87.12 113 PHE A CA 1
ATOM 879 C C . PHE A 1 113 ? 4.232 -14.572 -13.484 1.00 87.12 113 PHE A C 1
ATOM 881 O O . PHE A 1 113 ? 3.834 -14.145 -12.398 1.00 87.12 113 PHE A O 1
ATOM 888 N N . ALA A 1 114 ? 4.952 -15.696 -13.585 1.00 88.19 114 ALA A N 1
ATOM 889 C CA . ALA A 1 114 ? 5.316 -16.516 -12.430 1.00 88.19 114 ALA A CA 1
ATOM 890 C C . ALA A 1 114 ? 6.270 -15.777 -11.482 1.00 88.19 114 ALA A C 1
ATOM 892 O O . ALA A 1 114 ? 6.097 -15.837 -10.265 1.00 88.19 114 ALA A O 1
ATOM 893 N N . LEU A 1 115 ? 7.234 -15.032 -12.030 1.00 88.25 115 LEU A N 1
ATOM 894 C CA . LEU A 1 115 ? 8.132 -14.205 -11.230 1.00 88.25 115 LEU A CA 1
ATOM 895 C C . LEU A 1 115 ? 7.359 -13.129 -10.457 1.00 88.25 115 LEU A C 1
ATOM 897 O O . LEU A 1 115 ? 7.482 -13.043 -9.239 1.00 88.25 115 LEU A O 1
ATOM 901 N N . ARG A 1 116 ? 6.503 -12.361 -11.139 1.00 89.31 116 ARG A N 1
ATOM 902 C CA . ARG A 1 116 ? 5.666 -11.326 -10.511 1.00 89.31 116 ARG A CA 1
ATOM 903 C C . ARG A 1 116 ? 4.747 -11.896 -9.435 1.00 89.31 116 ARG A C 1
ATOM 905 O O . ARG A 1 116 ? 4.516 -11.234 -8.427 1.00 89.31 116 ARG A O 1
ATOM 912 N N . PHE A 1 117 ? 4.261 -13.123 -9.610 1.00 91.56 117 PHE A N 1
ATOM 913 C CA . PHE A 1 117 ? 3.446 -13.790 -8.598 1.00 91.56 117 PHE A CA 1
ATOM 914 C C . PHE A 1 117 ? 4.188 -13.961 -7.264 1.00 91.56 117 PHE A C 1
ATOM 916 O O . PHE A 1 117 ? 3.580 -13.818 -6.207 1.00 91.56 117 PHE A O 1
ATOM 923 N N . VAL A 1 118 ? 5.497 -14.236 -7.297 1.00 92.12 118 VAL A N 1
ATOM 924 C CA . VAL A 1 118 ? 6.317 -14.420 -6.085 1.00 92.12 118 VAL A CA 1
ATOM 925 C C . VAL A 1 118 ? 7.062 -13.159 -5.643 1.00 92.12 118 VAL A C 1
ATOM 927 O O . VAL A 1 118 ? 7.627 -13.156 -4.553 1.00 92.12 118 VAL A O 1
ATOM 930 N N . THR A 1 119 ? 7.057 -12.090 -6.445 1.00 93.44 119 THR A N 1
ATOM 931 C CA . THR A 1 119 ? 7.714 -10.816 -6.113 1.00 93.44 119 THR A CA 1
ATOM 932 C C . THR A 1 119 ? 6.720 -9.659 -5.957 1.00 93.44 119 THR A C 1
ATOM 934 O O . THR A 1 119 ? 6.511 -9.186 -4.842 1.00 93.44 119 THR A O 1
ATOM 937 N N . ALA A 1 120 ? 6.048 -9.243 -7.036 1.00 94.44 120 ALA A N 1
ATOM 938 C CA . ALA A 1 120 ? 5.137 -8.093 -7.051 1.00 94.44 120 ALA A CA 1
ATOM 939 C C . ALA A 1 120 ? 3.909 -8.295 -6.151 1.00 94.44 120 ALA A C 1
ATOM 941 O O . ALA A 1 120 ? 3.516 -7.390 -5.416 1.00 94.44 120 ALA A O 1
ATOM 942 N N . VAL A 1 121 ? 3.297 -9.488 -6.184 1.00 96.94 121 VAL A N 1
ATOM 943 C CA . VAL A 1 121 ? 2.085 -9.756 -5.390 1.00 96.94 121 VAL A CA 1
ATOM 944 C C . VAL A 1 121 ? 2.368 -9.630 -3.885 1.00 96.94 121 VAL A C 1
ATOM 946 O O . VAL A 1 121 ? 1.643 -8.877 -3.232 1.00 96.94 121 VAL A O 1
ATOM 949 N N . PRO A 1 122 ? 3.418 -10.263 -3.314 1.00 97.62 122 PRO A N 1
ATOM 950 C CA . PRO A 1 122 ? 3.845 -9.985 -1.942 1.00 97.62 122 PRO A CA 1
ATOM 951 C C . PRO A 1 122 ? 4.092 -8.503 -1.658 1.00 97.62 122 PRO A C 1
ATOM 953 O O . PRO A 1 122 ? 3.651 -8.015 -0.617 1.00 97.62 122 PRO A O 1
ATOM 956 N N . GLY A 1 123 ? 4.710 -7.773 -2.588 1.00 97.94 123 GLY A N 1
ATOM 957 C CA . GLY A 1 123 ? 4.942 -6.342 -2.419 1.00 97.94 123 GLY A CA 1
ATOM 958 C C . GLY A 1 123 ? 3.672 -5.542 -2.217 1.00 97.94 123 GLY A C 1
ATOM 959 O O . GLY A 1 123 ? 3.545 -4.828 -1.223 1.00 97.94 123 GLY A O 1
ATOM 960 N N . HIS A 1 124 ? 2.656 -5.750 -3.054 1.00 98.44 124 HIS A N 1
ATOM 961 C CA . HIS A 1 124 ? 1.366 -5.088 -2.862 1.00 98.44 124 HIS A CA 1
ATOM 962 C C . HIS A 1 124 ? 0.717 -5.420 -1.514 1.00 98.44 124 HIS A C 1
ATOM 964 O O . HIS A 1 124 ? 0.102 -4.540 -0.905 1.00 98.44 124 HIS A O 1
ATOM 970 N N . ILE A 1 125 ? 0.873 -6.652 -1.014 1.00 98.75 125 ILE A N 1
ATOM 971 C CA . ILE A 1 125 ? 0.412 -7.033 0.330 1.00 98.75 125 ILE A CA 1
ATOM 972 C C . ILE A 1 125 ? 1.137 -6.195 1.387 1.00 98.75 125 ILE A C 1
ATOM 974 O O . ILE A 1 125 ? 0.488 -5.630 2.269 1.00 98.75 125 ILE A O 1
ATOM 978 N N . PHE A 1 126 ? 2.465 -6.093 1.305 1.00 98.75 126 PHE A N 1
ATOM 979 C CA . PHE A 1 126 ? 3.275 -5.354 2.271 1.00 98.75 126 PHE A CA 1
ATOM 980 C C . PHE A 1 126 ? 2.992 -3.853 2.233 1.00 98.75 126 PHE A C 1
ATOM 982 O O . PHE A 1 126 ? 2.788 -3.249 3.288 1.00 98.75 126 PHE A O 1
ATOM 989 N N . TYR A 1 127 ? 2.894 -3.261 1.043 1.00 98.81 127 TYR A N 1
ATOM 990 C CA . TYR A 1 127 ? 2.561 -1.848 0.866 1.00 98.81 127 TYR A CA 1
ATOM 991 C C . TYR A 1 127 ? 1.190 -1.540 1.468 1.00 98.81 127 TYR A C 1
ATOM 993 O O . TYR A 1 127 ? 1.069 -0.672 2.338 1.00 98.81 127 TYR A O 1
ATOM 1001 N N . GLY A 1 128 ? 0.196 -2.362 1.117 1.00 98.81 128 GLY A N 1
ATOM 1002 C CA . GLY A 1 128 ? -1.143 -2.329 1.691 1.00 98.81 128 GLY A CA 1
ATOM 1003 C C . GLY A 1 128 ? -1.147 -2.373 3.213 1.00 98.81 128 GLY A C 1
ATOM 1004 O O . GLY A 1 128 ? -1.781 -1.554 3.882 1.00 98.81 128 GLY A O 1
ATOM 1005 N N . ALA A 1 129 ? -0.402 -3.316 3.779 1.00 98.88 129 ALA A N 1
ATOM 1006 C CA . ALA A 1 129 ? -0.296 -3.498 5.216 1.00 98.88 129 ALA A CA 1
ATOM 1007 C C . ALA A 1 129 ? 0.337 -2.284 5.923 1.00 98.88 129 ALA A C 1
ATOM 1009 O O . ALA A 1 129 ? -0.106 -1.907 7.013 1.00 98.88 129 ALA A O 1
ATOM 1010 N N . VAL A 1 130 ? 1.341 -1.648 5.309 1.00 98.81 130 VAL A N 1
ATOM 1011 C CA . VAL A 1 130 ? 2.049 -0.488 5.871 1.00 98.81 130 VAL A CA 1
ATOM 1012 C C . VAL A 1 130 ? 1.161 0.753 5.896 1.00 98.81 130 VAL A C 1
ATOM 1014 O O . VAL A 1 130 ? 0.867 1.256 6.987 1.00 98.81 130 VAL A O 1
ATOM 1017 N N . TRP A 1 131 ? 0.677 1.240 4.745 1.00 98.75 131 TRP A N 1
ATOM 1018 C CA . TRP A 1 131 ? -0.183 2.431 4.747 1.00 98.75 131 TRP A CA 1
ATOM 1019 C C . TRP A 1 131 ? -1.513 2.167 5.470 1.00 98.75 131 TRP A C 1
ATOM 1021 O O . TRP A 1 131 ? -2.059 3.063 6.125 1.00 98.75 131 TRP A O 1
ATOM 1031 N N . GLY A 1 132 ? -2.010 0.923 5.441 1.00 98.69 132 GLY A N 1
ATOM 1032 C CA . GLY A 1 132 ? -3.260 0.527 6.087 1.00 98.69 132 GLY A CA 1
ATOM 1033 C C . GLY A 1 132 ? -3.128 0.469 7.603 1.00 98.69 132 GLY A C 1
ATOM 1034 O O . GLY A 1 132 ? -4.015 0.932 8.325 1.00 98.69 132 GLY A O 1
ATOM 1035 N N . GLY A 1 133 ? -1.998 -0.038 8.099 1.00 98.62 133 GLY A N 1
ATOM 1036 C CA . GLY A 1 133 ? -1.682 -0.107 9.521 1.00 98.62 133 GLY A CA 1
ATOM 1037 C C . GLY A 1 133 ? -1.578 1.272 10.168 1.00 98.62 133 GLY A C 1
ATOM 1038 O O . GLY A 1 133 ? -2.205 1.508 11.201 1.00 98.62 133 GLY A O 1
ATOM 1039 N N . TYR A 1 134 ? -0.861 2.211 9.542 1.00 98.56 134 TYR A N 1
ATOM 1040 C CA . TYR A 1 134 ? -0.754 3.582 10.056 1.00 98.56 134 TYR A CA 1
ATOM 1041 C C . TYR A 1 134 ? -2.083 4.342 9.998 1.00 98.56 134 TYR A C 1
ATOM 1043 O O . TYR A 1 134 ? -2.432 5.035 10.956 1.00 98.56 134 TYR A O 1
ATOM 1051 N N . TYR A 1 135 ? -2.862 4.179 8.922 1.00 98.62 135 TYR A N 1
ATOM 1052 C CA . TYR A 1 135 ? -4.210 4.747 8.848 1.00 98.62 135 TYR A CA 1
ATOM 1053 C C . TYR A 1 135 ? -5.119 4.188 9.949 1.00 98.62 135 TYR A C 1
ATOM 1055 O O . TYR A 1 135 ? -5.741 4.949 10.692 1.00 98.62 135 TYR A O 1
ATOM 1063 N N . GLY A 1 136 ? -5.154 2.860 10.098 1.00 97.81 136 GLY A N 1
ATOM 1064 C CA . GLY A 1 136 ? -5.936 2.174 11.124 1.00 97.81 136 GLY A CA 1
ATOM 1065 C C . GLY A 1 136 ? -5.574 2.617 12.539 1.00 97.81 136 GLY A C 1
ATOM 1066 O O . GLY A 1 136 ? -6.465 2.908 13.338 1.00 97.81 136 GLY A O 1
ATOM 1067 N N . TRP A 1 137 ? -4.277 2.740 12.826 1.00 97.69 137 TRP A N 1
ATOM 1068 C CA . TRP A 1 137 ? -3.770 3.242 14.100 1.00 97.69 137 TRP A CA 1
ATOM 1069 C C . TRP A 1 137 ? -4.274 4.651 14.412 1.00 97.69 137 TRP A C 1
ATOM 1071 O O . TRP A 1 137 ? -4.813 4.891 15.491 1.00 97.69 137 TRP A O 1
ATOM 1081 N N . GLU A 1 138 ? -4.140 5.590 13.476 1.00 97.94 138 GLU A N 1
ATOM 1082 C CA . GLU A 1 138 ? -4.526 6.980 13.727 1.00 97.94 138 GLU A CA 1
ATOM 1083 C C . GLU A 1 138 ? -6.044 7.180 13.776 1.00 97.94 138 GLU A C 1
ATOM 1085 O O . GLU A 1 138 ? -6.501 8.054 14.514 1.00 97.94 138 GLU A O 1
ATOM 1090 N N . VAL A 1 139 ? -6.830 6.358 13.068 1.00 97.25 139 VAL A N 1
ATOM 1091 C CA . VAL A 1 139 ? -8.297 6.312 13.221 1.00 97.25 139 VAL A CA 1
ATOM 1092 C C . VAL A 1 139 ? -8.693 5.776 14.596 1.00 97.25 139 VAL A C 1
ATOM 1094 O O . VAL A 1 139 ? -9.578 6.338 15.244 1.00 97.25 139 VAL A O 1
ATOM 1097 N N . PHE A 1 140 ? -8.034 4.712 15.063 1.00 94.62 140 PHE A N 1
ATOM 1098 C CA . PHE A 1 140 ? -8.286 4.140 16.385 1.00 94.62 140 PHE A CA 1
ATOM 1099 C C . PHE A 1 140 ? -7.957 5.146 17.498 1.00 94.62 140 PHE A C 1
ATOM 1101 O O . PHE A 1 140 ? -8.809 5.451 18.333 1.00 94.62 140 PHE A O 1
ATOM 1108 N N . GLN A 1 141 ? -6.761 5.743 17.455 1.00 95.25 141 GLN A N 1
ATOM 1109 C CA . GLN A 1 141 ? -6.314 6.733 18.440 1.00 95.25 141 GLN A CA 1
ATOM 1110 C C . GLN A 1 141 ? -7.174 8.004 18.435 1.00 95.25 141 GLN A C 1
ATOM 1112 O O . GLN A 1 141 ? -7.344 8.639 19.475 1.00 95.25 141 GLN A O 1
ATOM 1117 N N . GLY A 1 142 ? -7.730 8.385 17.283 1.00 95.75 142 GLY A N 1
ATOM 1118 C CA . GLY A 1 142 ? -8.654 9.512 17.157 1.00 95.75 142 GLY A CA 1
ATOM 1119 C C . GLY A 1 142 ? -10.129 9.148 17.325 1.00 95.75 142 GLY A C 1
ATOM 1120 O O . GLY A 1 142 ? -10.987 9.940 16.936 1.00 95.75 142 GLY A O 1
ATOM 1121 N N . LYS A 1 143 ? -10.440 7.972 17.892 1.00 93.38 143 LYS A N 1
ATOM 1122 C CA . LYS A 1 143 ? -11.808 7.521 18.210 1.00 93.38 143 LYS A CA 1
ATOM 1123 C C . LYS A 1 143 ? -12.759 7.579 17.004 1.00 93.38 143 LYS A C 1
ATOM 1125 O O . LYS A 1 143 ? -13.880 8.069 17.104 1.00 93.38 143 LYS A O 1
ATOM 1130 N N . GLY A 1 144 ? -12.299 7.085 15.855 1.00 91.25 144 GLY A N 1
ATOM 1131 C CA . GLY A 1 144 ? -13.070 7.043 14.606 1.00 91.25 144 GLY A CA 1
ATOM 1132 C C . GLY A 1 144 ? -12.747 8.168 13.620 1.00 91.25 144 GLY A C 1
ATOM 1133 O O . GLY A 1 144 ? -13.279 8.179 12.512 1.00 91.25 144 GLY A O 1
ATOM 1134 N N . LYS A 1 145 ? -11.847 9.089 13.976 1.00 94.62 145 LYS A N 1
ATOM 1135 C CA . LYS A 1 145 ? -11.273 10.091 13.066 1.00 94.62 145 LYS A CA 1
ATOM 1136 C C . LYS A 1 145 ? -9.759 9.947 13.033 1.00 94.62 145 LYS A C 1
ATOM 1138 O O . LYS A 1 145 ? -9.164 9.518 14.011 1.00 94.62 145 LYS A O 1
ATOM 1143 N N . VAL A 1 146 ? -9.129 10.331 11.925 1.00 97.38 146 VAL A N 1
ATOM 114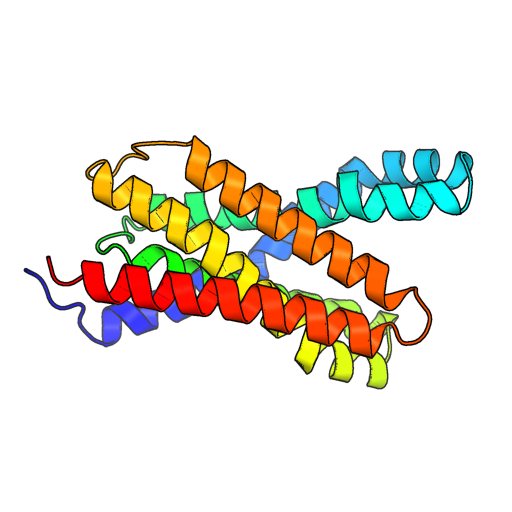4 C CA . VAL A 1 146 ? -7.663 10.351 11.837 1.00 97.38 146 VAL A CA 1
ATOM 1145 C C . VAL A 1 146 ? -7.130 11.413 12.795 1.00 97.38 146 VAL A C 1
ATO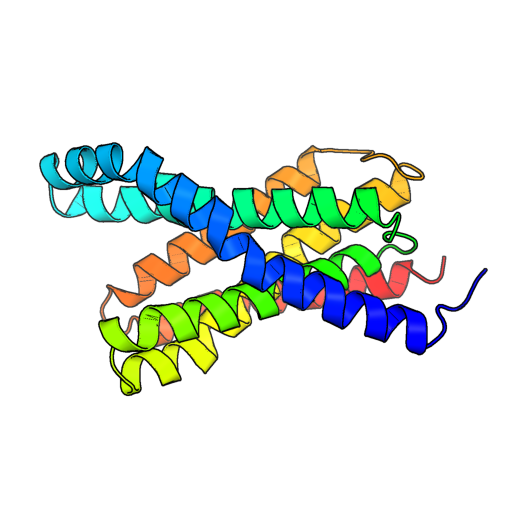M 1147 O O . VAL A 1 146 ? -7.379 12.601 12.599 1.00 97.38 146 VAL A O 1
ATOM 1150 N N . ARG A 1 147 ? -6.409 10.990 13.836 1.00 97.94 147 ARG A N 1
ATOM 1151 C CA . ARG A 1 147 ? -5.825 11.903 14.828 1.00 97.94 147 ARG A CA 1
ATOM 1152 C C . ARG A 1 147 ? -4.640 12.691 14.268 1.00 97.94 147 ARG A C 1
ATOM 1154 O O . ARG A 1 147 ? -4.536 13.886 14.527 1.00 97.94 147 ARG A O 1
ATOM 1161 N N . ARG A 1 148 ? -3.736 12.041 13.528 1.00 97.94 148 ARG A N 1
ATOM 1162 C CA . ARG A 1 148 ? -2.601 12.689 12.851 1.00 97.94 148 ARG A CA 1
ATOM 1163 C C . ARG A 1 148 ? -2.461 12.171 11.427 1.00 97.94 148 ARG A C 1
ATOM 1165 O O . ARG A 1 148 ? -2.351 10.970 11.216 1.00 97.94 148 ARG A O 1
ATOM 1172 N N . TRP A 1 149 ? -2.395 13.082 10.460 1.00 97.88 149 TRP A N 1
ATOM 1173 C CA . TRP A 1 149 ? -2.196 12.723 9.052 1.00 97.88 149 TRP A CA 1
ATOM 1174 C C . TRP A 1 149 ? -0.735 12.462 8.692 1.00 97.88 149 TRP A C 1
ATOM 1176 O O . TRP A 1 149 ? -0.467 11.629 7.838 1.00 97.88 149 TRP A O 1
ATOM 1186 N N . THR A 1 150 ? 0.215 13.108 9.370 1.00 98.50 150 THR A N 1
ATOM 1187 C CA . THR A 1 150 ? 1.652 12.966 9.090 1.00 98.50 150 THR A CA 1
ATOM 1188 C C . THR A 1 150 ? 2.137 11.510 9.011 1.00 98.50 150 THR A C 1
ATOM 1190 O O . THR A 1 150 ? 2.714 11.163 7.985 1.00 98.50 150 THR A O 1
ATOM 1193 N N . PRO A 1 151 ? 1.895 10.620 9.998 1.00 97.88 151 PRO A N 1
ATOM 1194 C CA . PRO A 1 151 ? 2.357 9.230 9.899 1.00 97.88 151 PRO A CA 1
ATOM 1195 C C . PRO A 1 151 ? 1.648 8.437 8.791 1.00 97.88 151 PRO A C 1
ATOM 1197 O O . PRO A 1 151 ? 2.248 7.544 8.206 1.00 97.88 151 PRO A O 1
ATOM 1200 N N . VAL A 1 152 ? 0.399 8.779 8.466 1.00 98.31 152 VAL A N 1
ATOM 1201 C CA . VAL A 1 152 ? -0.358 8.147 7.376 1.00 98.31 152 VAL A CA 1
ATOM 1202 C C . VAL A 1 152 ? 0.250 8.505 6.020 1.00 98.31 152 VAL A C 1
ATOM 1204 O O . VAL A 1 152 ? 0.503 7.623 5.205 1.00 98.31 152 VAL A O 1
ATOM 1207 N N . LEU A 1 153 ? 0.522 9.793 5.798 1.00 98.31 153 LEU A N 1
ATOM 1208 C CA . LEU A 1 153 ? 1.119 10.283 4.556 1.00 98.31 153 LEU A CA 1
ATOM 1209 C C . LEU A 1 153 ? 2.573 9.822 4.403 1.00 98.31 153 LEU A C 1
ATOM 1211 O O . LEU A 1 153 ? 2.978 9.472 3.301 1.00 98.31 153 LEU A O 1
ATOM 1215 N N . LEU A 1 154 ? 3.338 9.756 5.499 1.00 98.62 154 LEU A N 1
ATOM 1216 C CA . LEU A 1 154 ? 4.687 9.184 5.489 1.00 98.62 154 LEU A CA 1
ATOM 1217 C C . LEU A 1 154 ? 4.669 7.696 5.134 1.00 98.62 154 LEU A C 1
ATOM 1219 O O . LEU A 1 154 ? 5.486 7.268 4.328 1.00 98.62 154 LEU A O 1
ATOM 1223 N N . ALA A 1 155 ? 3.737 6.915 5.687 1.00 98.56 155 ALA A N 1
ATOM 1224 C CA . ALA A 1 155 ? 3.602 5.502 5.345 1.00 98.56 155 ALA A CA 1
ATOM 1225 C C . ALA A 1 155 ? 3.278 5.308 3.858 1.00 98.56 155 ALA A C 1
ATOM 1227 O O . ALA A 1 155 ? 3.924 4.498 3.202 1.00 98.56 155 ALA A O 1
ATOM 1228 N N . LEU A 1 156 ? 2.341 6.099 3.321 1.00 98.69 156 LEU A N 1
ATOM 1229 C CA . LEU A 1 156 ? 2.003 6.085 1.898 1.00 98.69 156 LEU A CA 1
ATOM 1230 C C . LEU A 1 156 ? 3.205 6.468 1.021 1.00 98.69 156 LEU A C 1
ATOM 1232 O O . LEU A 1 156 ? 3.503 5.787 0.042 1.00 98.69 156 LEU A O 1
ATOM 1236 N N . PHE A 1 157 ? 3.931 7.525 1.389 1.00 98.62 157 PHE A N 1
ATOM 1237 C CA . PHE A 1 157 ? 5.135 7.949 0.677 1.00 98.62 157 PHE A CA 1
ATOM 1238 C C . PHE A 1 157 ? 6.222 6.865 0.684 1.00 98.62 157 PHE A C 1
ATOM 1240 O O . PHE A 1 157 ? 6.794 6.556 -0.357 1.00 98.62 157 PHE A O 1
ATOM 1247 N N . VAL A 1 158 ? 6.472 6.237 1.835 1.00 98.50 158 VAL A N 1
ATOM 1248 C CA . VAL A 1 158 ? 7.445 5.144 1.960 1.00 98.50 158 VAL A CA 1
ATOM 1249 C C . VAL A 1 158 ? 7.069 3.967 1.059 1.00 98.50 158 VAL A C 1
ATOM 1251 O O . VAL A 1 158 ? 7.933 3.429 0.372 1.00 98.50 158 VAL A O 1
ATOM 1254 N N . THR A 1 159 ? 5.793 3.584 0.998 1.00 98.44 159 THR A N 1
ATOM 1255 C CA . THR A 1 159 ? 5.351 2.495 0.112 1.00 98.44 159 THR A CA 1
ATOM 1256 C C . THR A 1 159 ? 5.416 2.862 -1.368 1.00 98.44 159 THR A C 1
ATOM 1258 O O . THR A 1 159 ? 5.764 2.012 -2.179 1.00 98.44 159 THR A O 1
ATOM 1261 N N . ILE A 1 160 ? 5.172 4.129 -1.722 1.00 98.62 160 ILE A N 1
ATOM 1262 C CA . ILE A 1 160 ? 5.395 4.644 -3.083 1.00 98.62 160 ILE A CA 1
ATOM 1263 C C . ILE A 1 160 ? 6.870 4.501 -3.470 1.00 98.62 160 ILE A C 1
ATOM 1265 O O . ILE A 1 160 ? 7.172 4.054 -4.573 1.00 98.62 160 ILE A O 1
ATOM 1269 N N . VAL A 1 161 ? 7.785 4.842 -2.558 1.00 98.38 161 VAL A N 1
ATOM 1270 C CA . VAL A 1 161 ? 9.233 4.702 -2.767 1.00 98.38 161 VAL A CA 1
ATOM 1271 C C . VAL A 1 161 ? 9.627 3.238 -2.955 1.00 98.38 161 VAL A C 1
ATOM 1273 O O . VAL A 1 161 ? 10.353 2.939 -3.898 1.00 98.38 161 VAL A O 1
ATOM 1276 N N . PHE A 1 162 ? 9.132 2.318 -2.117 1.00 98.38 162 PHE A N 1
ATOM 1277 C CA . PHE A 1 162 ? 9.398 0.885 -2.293 1.00 98.38 162 PHE A CA 1
ATOM 1278 C C . PHE A 1 162 ? 8.879 0.367 -3.635 1.00 98.38 162 PHE A C 1
ATOM 1280 O O . PHE A 1 162 ? 9.621 -0.289 -4.361 1.00 98.38 162 PHE A O 1
ATOM 1287 N N . HIS A 1 163 ? 7.651 0.724 -4.003 1.00 97.94 163 HIS A N 1
ATOM 1288 C CA . HIS A 1 163 ? 7.061 0.290 -5.261 1.00 97.94 163 HIS A CA 1
ATOM 1289 C C . HIS A 1 163 ? 7.815 0.870 -6.478 1.00 97.94 163 HIS A C 1
ATOM 1291 O O . HIS A 1 163 ? 8.146 0.149 -7.422 1.00 97.94 163 HIS A O 1
ATOM 1297 N N . ALA A 1 164 ? 8.181 2.153 -6.459 1.00 96.69 164 ALA A N 1
ATOM 1298 C CA . ALA A 1 164 ? 8.996 2.749 -7.517 1.00 96.69 164 ALA A CA 1
ATOM 1299 C C . ALA A 1 164 ? 10.392 2.108 -7.616 1.00 96.69 164 ALA A C 1
ATOM 1301 O O . ALA A 1 164 ? 10.886 1.860 -8.723 1.00 96.69 164 ALA A O 1
ATOM 1302 N N . ALA A 1 165 ? 11.005 1.799 -6.469 1.00 96.12 165 ALA A N 1
ATOM 1303 C CA . ALA A 1 165 ? 12.281 1.101 -6.395 1.00 96.12 165 ALA A CA 1
ATOM 1304 C C . ALA A 1 165 ? 12.178 -0.316 -6.968 1.00 96.12 165 ALA A C 1
ATOM 1306 O O . ALA A 1 165 ? 13.035 -0.699 -7.759 1.00 96.12 165 ALA A O 1
ATOM 1307 N N . TYR A 1 166 ? 11.123 -1.065 -6.635 1.00 95.62 166 TYR A N 1
ATOM 1308 C CA . TYR A 1 166 ? 10.850 -2.394 -7.184 1.00 95.62 166 TYR A CA 1
ATOM 1309 C C . TYR A 1 166 ? 10.753 -2.355 -8.716 1.00 95.62 166 TYR A C 1
ATOM 1311 O O . TYR A 1 166 ? 11.465 -3.083 -9.410 1.00 95.62 166 TYR A O 1
ATOM 1319 N N . ASN A 1 167 ? 9.935 -1.444 -9.252 1.00 93.00 167 ASN A N 1
ATOM 1320 C CA . ASN A 1 167 ? 9.754 -1.292 -10.696 1.00 93.00 167 ASN A CA 1
ATOM 1321 C C . ASN A 1 167 ? 11.066 -0.915 -11.399 1.00 93.00 167 ASN A C 1
ATOM 1323 O O . ASN A 1 167 ? 11.378 -1.438 -12.467 1.00 93.00 167 ASN A O 1
ATOM 1327 N N . SER A 1 168 ? 11.863 -0.040 -10.782 1.00 91.94 168 SER A N 1
ATOM 1328 C CA . SER A 1 168 ? 13.168 0.363 -11.317 1.00 91.94 168 SER A CA 1
ATOM 1329 C C . SER A 1 168 ? 14.188 -0.773 -11.257 1.00 91.94 168 SER A C 1
ATOM 1331 O O . SER A 1 168 ? 14.919 -0.984 -12.222 1.00 91.94 168 SER A O 1
ATOM 1333 N N . ALA A 1 169 ? 14.207 -1.538 -10.163 1.00 92.44 169 ALA A N 1
ATOM 1334 C CA . ALA A 1 169 ? 15.127 -2.647 -9.951 1.00 92.44 169 ALA A CA 1
ATOM 1335 C C . ALA A 1 169 ? 15.015 -3.692 -11.062 1.00 92.44 169 ALA A C 1
ATOM 1337 O O . ALA A 1 169 ? 16.037 -4.147 -11.564 1.00 92.44 169 ALA A O 1
ATOM 1338 N N . LEU A 1 170 ? 13.800 -4.006 -11.520 1.00 88.94 170 LEU A N 1
ATOM 1339 C CA . LEU A 1 170 ? 13.581 -4.961 -12.611 1.00 88.94 170 LEU A CA 1
ATOM 1340 C C . LEU A 1 170 ? 14.234 -4.553 -13.944 1.00 88.94 170 LEU A C 1
ATOM 1342 O O . LEU A 1 170 ? 14.447 -5.414 -14.793 1.00 88.94 170 LEU A O 1
ATOM 1346 N N . THR A 1 171 ? 14.586 -3.277 -14.125 1.00 85.81 171 THR A N 1
ATOM 1347 C CA . THR A 1 171 ? 15.275 -2.786 -15.334 1.00 85.81 171 THR A CA 1
ATOM 1348 C C . THR A 1 171 ? 16.800 -2.875 -15.255 1.00 85.81 171 THR A C 1
ATOM 1350 O O . THR A 1 171 ? 17.485 -2.630 -16.247 1.00 85.81 171 THR A O 1
ATOM 1353 N N . TRP A 1 172 ? 17.357 -3.211 -14.090 1.00 85.69 172 TRP A N 1
ATOM 1354 C CA . TRP A 1 172 ? 18.799 -3.207 -13.847 1.00 85.69 172 TRP A CA 1
ATOM 1355 C C . TRP A 1 172 ? 19.425 -4.600 -14.005 1.00 85.69 172 TRP A C 1
ATOM 1357 O O . TRP A 1 172 ? 18.732 -5.619 -13.904 1.00 85.69 172 TRP A O 1
ATOM 1367 N N . PRO A 1 173 ? 20.759 -4.688 -14.188 1.00 88.56 173 PRO A N 1
ATOM 1368 C CA . PRO A 1 173 ? 21.477 -5.950 -14.050 1.00 88.56 173 PRO A CA 1
ATOM 1369 C C . PRO A 1 173 ? 21.192 -6.596 -12.689 1.00 88.56 173 PRO A C 1
ATOM 1371 O O . PRO A 1 173 ? 21.214 -5.924 -11.657 1.00 88.56 173 PRO A O 1
ATOM 1374 N N . LEU A 1 174 ? 20.929 -7.908 -12.690 1.00 89.44 174 LEU A N 1
ATOM 1375 C CA . LEU A 1 174 ? 20.472 -8.658 -11.509 1.00 89.44 174 LEU A CA 1
ATOM 1376 C C . LEU A 1 174 ? 19.158 -8.123 -10.911 1.00 89.44 174 LEU A C 1
ATOM 1378 O O . LEU A 1 174 ? 18.906 -8.291 -9.720 1.00 89.44 174 LEU A O 1
ATOM 1382 N N . GLY A 1 175 ? 18.300 -7.508 -11.730 1.00 89.81 175 GLY A N 1
ATOM 1383 C CA . GLY A 1 175 ? 17.099 -6.812 -11.273 1.00 89.81 175 GLY A CA 1
ATOM 1384 C C . GLY A 1 175 ? 16.169 -7.625 -10.378 1.00 89.81 175 GLY A C 1
ATOM 1385 O O . GLY A 1 175 ? 15.606 -7.091 -9.428 1.00 89.81 175 GLY A O 1
ATOM 1386 N N . VAL A 1 176 ? 16.081 -8.938 -10.601 1.00 90.69 176 VAL A N 1
ATOM 1387 C CA . VAL A 1 176 ? 15.313 -9.853 -9.741 1.00 90.69 176 VAL A CA 1
ATOM 1388 C C . VAL A 1 176 ? 15.867 -9.917 -8.317 1.00 90.69 176 VAL A C 1
ATOM 1390 O O . VAL A 1 176 ? 15.096 -9.916 -7.363 1.00 90.69 176 VAL A O 1
ATOM 1393 N N . VAL A 1 177 ? 17.192 -9.943 -8.153 1.00 93.75 177 VAL A N 1
ATOM 1394 C CA . VAL A 1 177 ? 17.834 -9.970 -6.829 1.00 93.75 177 VAL A CA 1
ATOM 1395 C C . VAL A 1 177 ? 17.515 -8.683 -6.077 1.00 93.75 177 VAL A C 1
ATOM 1397 O O . VAL A 1 177 ? 17.091 -8.728 -4.925 1.00 93.75 177 VAL A O 1
ATOM 1400 N N . TRP A 1 178 ? 17.647 -7.538 -6.749 1.00 94.19 178 TRP A N 1
ATOM 1401 C CA . TRP A 1 178 ? 17.307 -6.238 -6.177 1.00 94.19 178 TRP A CA 1
ATOM 1402 C C . TRP A 1 178 ? 15.827 -6.140 -5.809 1.00 94.19 178 TRP A C 1
ATOM 1404 O O . TRP A 1 178 ? 15.507 -5.721 -4.701 1.00 94.19 178 TRP A O 1
ATOM 1414 N N . ALA A 1 179 ? 14.936 -6.593 -6.691 1.00 93.62 179 ALA A N 1
ATOM 1415 C CA . ALA A 1 179 ? 13.503 -6.637 -6.438 1.00 93.62 179 ALA A CA 1
ATOM 1416 C C . ALA A 1 179 ? 13.172 -7.479 -5.193 1.00 93.62 179 ALA A C 1
ATOM 1418 O O . ALA A 1 179 ? 12.450 -7.016 -4.316 1.00 93.62 179 ALA A O 1
ATOM 1419 N N . VAL A 1 180 ? 13.760 -8.671 -5.055 1.00 95.06 180 VAL A N 1
ATOM 1420 C CA . VAL A 1 180 ? 13.566 -9.529 -3.873 1.00 95.06 180 VAL A CA 1
ATOM 1421 C C . VAL A 1 180 ? 14.082 -8.867 -2.594 1.00 95.06 180 VAL A C 1
ATOM 1423 O O . VAL A 1 180 ? 13.415 -8.940 -1.565 1.00 95.06 180 VAL A O 1
ATOM 1426 N N . LEU A 1 181 ? 15.240 -8.201 -2.634 1.00 96.38 181 LEU A N 1
ATOM 1427 C CA . LEU A 1 181 ? 15.780 -7.490 -1.468 1.00 96.38 181 LEU A CA 1
ATOM 1428 C C . LEU A 1 181 ? 14.880 -6.324 -1.041 1.00 96.38 181 LEU A C 1
ATOM 1430 O O . LEU A 1 181 ? 14.621 -6.154 0.149 1.00 96.38 181 LEU A O 1
ATOM 1434 N N . ILE A 1 182 ? 14.377 -5.551 -2.004 1.00 96.88 182 ILE A N 1
ATOM 1435 C CA . ILE A 1 182 ? 13.432 -4.453 -1.768 1.00 96.88 182 ILE A CA 1
ATOM 1436 C C . ILE A 1 182 ? 12.166 -4.990 -1.093 1.00 96.88 182 ILE A C 1
ATOM 1438 O O . ILE A 1 182 ? 11.760 -4.467 -0.052 1.00 96.88 182 ILE A O 1
ATOM 1442 N N . GLU A 1 183 ? 11.598 -6.079 -1.616 1.00 96.69 183 GLU A N 1
ATOM 1443 C CA . GLU A 1 183 ? 10.393 -6.687 -1.048 1.00 96.69 183 GLU A CA 1
ATOM 1444 C C . GLU A 1 183 ? 10.628 -7.337 0.316 1.00 96.69 183 GLU A C 1
ATOM 1446 O O . GLU A 1 183 ? 9.763 -7.283 1.189 1.00 96.69 183 GLU A O 1
ATOM 1451 N N . ALA A 1 184 ? 11.816 -7.890 0.561 1.00 97.62 184 ALA A N 1
ATOM 1452 C CA . ALA A 1 184 ? 12.183 -8.404 1.876 1.00 97.62 184 ALA A CA 1
ATOM 1453 C C . ALA A 1 184 ? 12.227 -7.283 2.929 1.00 97.62 184 ALA A C 1
ATOM 1455 O O . ALA A 1 184 ? 11.746 -7.468 4.050 1.00 97.62 184 ALA A O 1
ATOM 1456 N N . ILE A 1 185 ? 12.753 -6.106 2.572 1.00 98.38 185 ILE A N 1
ATOM 1457 C CA . ILE A 1 185 ? 12.787 -4.938 3.463 1.00 98.38 185 ILE A CA 1
ATOM 1458 C C . ILE A 1 185 ? 11.366 -4.410 3.706 1.00 98.38 185 ILE A C 1
ATOM 1460 O O . ILE A 1 185 ? 10.991 -4.170 4.858 1.00 98.38 185 ILE A O 1
ATOM 1464 N N . ALA A 1 186 ? 10.557 -4.270 2.652 1.00 98.25 186 ALA A N 1
ATOM 1465 C CA . ALA A 1 186 ? 9.159 -3.859 2.772 1.00 98.25 186 ALA A CA 1
ATOM 1466 C C . ALA A 1 186 ? 8.350 -4.843 3.636 1.00 98.25 186 ALA A C 1
ATOM 1468 O O . ALA A 1 186 ? 7.598 -4.429 4.522 1.00 98.25 186 ALA A O 1
ATOM 1469 N N . GLY A 1 187 ? 8.566 -6.146 3.447 1.00 98.31 187 GLY A N 1
ATOM 1470 C CA . GLY A 1 187 ? 7.976 -7.209 4.253 1.00 98.31 187 GLY A CA 1
ATOM 1471 C C . GLY A 1 187 ? 8.396 -7.137 5.718 1.00 98.31 187 GLY A C 1
ATOM 1472 O O . GLY A 1 187 ? 7.543 -7.199 6.603 1.00 98.31 187 GLY A O 1
ATOM 1473 N N . ALA A 1 188 ? 9.682 -6.925 6.008 1.00 98.50 188 ALA A N 1
ATOM 1474 C CA . ALA A 1 188 ? 10.168 -6.754 7.377 1.00 98.50 188 ALA A CA 1
ATOM 1475 C C . ALA A 1 188 ? 9.523 -5.539 8.068 1.00 98.50 188 ALA A C 1
ATOM 1477 O O . ALA A 1 188 ? 9.089 -5.641 9.221 1.00 98.50 188 ALA A O 1
ATOM 1478 N N . LEU A 1 189 ? 9.389 -4.413 7.357 1.00 98.44 189 LEU A N 1
ATOM 1479 C CA . LEU A 1 189 ? 8.675 -3.230 7.840 1.00 98.44 189 LEU A CA 1
ATOM 1480 C C . LEU A 1 189 ? 7.200 -3.550 8.130 1.00 98.44 189 LEU A C 1
ATOM 1482 O O . LEU A 1 189 ? 6.707 -3.259 9.224 1.00 98.44 189 LEU A O 1
ATOM 1486 N N . ALA A 1 190 ? 6.508 -4.188 7.181 1.00 98.56 190 ALA A N 1
ATOM 1487 C CA . ALA A 1 190 ? 5.104 -4.563 7.309 1.00 98.56 190 ALA A CA 1
ATOM 1488 C C . ALA A 1 190 ? 4.869 -5.505 8.499 1.00 98.56 190 ALA A C 1
ATOM 1490 O O . ALA A 1 190 ? 3.962 -5.271 9.299 1.00 98.56 190 ALA A O 1
ATOM 1491 N N . LEU A 1 191 ? 5.696 -6.540 8.659 1.00 98.38 191 LEU A N 1
ATOM 1492 C CA . LEU A 1 191 ? 5.589 -7.514 9.746 1.00 98.38 191 LEU A CA 1
ATOM 1493 C C . LEU A 1 191 ? 5.893 -6.887 11.111 1.00 98.38 191 LEU A C 1
ATOM 1495 O O . LEU A 1 191 ? 5.173 -7.145 12.078 1.00 98.38 191 LEU A O 1
ATOM 1499 N N . THR A 1 192 ? 6.902 -6.016 11.187 1.00 98.25 192 THR A N 1
ATOM 1500 C CA . THR A 1 192 ? 7.250 -5.297 12.423 1.00 98.25 192 THR A CA 1
ATOM 1501 C C . THR A 1 192 ? 6.110 -4.380 12.866 1.00 98.25 192 THR A C 1
ATOM 1503 O O . THR A 1 192 ? 5.720 -4.386 14.038 1.00 98.25 192 THR A O 1
ATOM 1506 N N . LEU A 1 193 ? 5.513 -3.639 11.924 1.00 98.31 193 LEU A N 1
ATOM 1507 C CA . LEU A 1 193 ? 4.325 -2.827 12.184 1.00 98.31 193 LEU A CA 1
ATOM 1508 C C . LEU A 1 193 ? 3.145 -3.697 12.637 1.00 98.31 193 LEU A C 1
ATOM 1510 O O . LEU A 1 193 ? 2.493 -3.377 13.631 1.00 98.31 193 LEU A O 1
ATOM 1514 N N . GLY A 1 194 ? 2.885 -4.809 11.948 1.00 97.69 194 GLY A N 1
ATOM 1515 C CA . GLY A 1 194 ? 1.811 -5.743 12.288 1.00 97.69 194 GLY A CA 1
ATOM 1516 C C . GLY A 1 194 ? 1.943 -6.287 13.710 1.00 97.69 194 GLY A C 1
ATOM 1517 O O . GLY A 1 194 ? 0.980 -6.252 14.480 1.00 97.69 194 GLY A O 1
ATOM 1518 N N . TRP A 1 195 ? 3.151 -6.703 14.100 1.00 97.31 195 TRP A N 1
ATOM 1519 C CA . TRP A 1 195 ? 3.458 -7.145 15.461 1.00 97.31 195 TRP A CA 1
ATOM 1520 C C . TRP A 1 195 ? 3.193 -6.046 16.500 1.00 97.31 195 TRP A C 1
ATOM 1522 O O . TRP A 1 195 ? 2.513 -6.287 17.504 1.00 97.31 195 TRP A O 1
ATOM 1532 N N . PHE A 1 196 ? 3.665 -4.822 16.241 1.00 97.00 196 PHE A N 1
ATOM 1533 C CA . PHE A 1 196 ? 3.427 -3.676 17.120 1.00 97.00 196 PHE A CA 1
ATOM 1534 C C . PHE A 1 196 ? 1.926 -3.394 17.297 1.00 97.00 196 PHE A C 1
ATOM 1536 O O . PHE A 1 196 ? 1.446 -3.231 18.424 1.00 97.00 196 PHE A O 1
ATOM 1543 N N . LEU A 1 197 ? 1.161 -3.370 16.203 1.00 96.31 197 LEU A N 1
ATOM 1544 C CA . LEU A 1 197 ? -0.279 -3.105 16.232 1.00 96.31 197 LEU A CA 1
ATOM 1545 C C . LEU A 1 197 ? -1.054 -4.228 16.931 1.00 96.31 197 LEU A C 1
ATOM 1547 O O . LEU A 1 197 ? -1.971 -3.952 17.708 1.00 96.31 197 LEU A O 1
ATOM 1551 N N . ALA A 1 198 ? -0.676 -5.488 16.710 1.00 94.00 198 ALA A N 1
ATOM 1552 C CA . ALA A 1 198 ? -1.286 -6.635 17.377 1.00 94.00 198 ALA A CA 1
ATOM 1553 C C . ALA A 1 198 ? -1.094 -6.559 18.900 1.00 94.00 198 ALA A C 1
ATOM 1555 O O . ALA A 1 198 ? -2.065 -6.673 19.649 1.00 94.00 198 ALA A O 1
ATOM 1556 N N . LYS A 1 199 ? 0.124 -6.250 19.365 1.00 93.06 199 LYS A N 1
ATOM 1557 C CA . LYS A 1 199 ? 0.434 -6.103 20.798 1.00 93.06 199 LYS A CA 1
ATOM 1558 C C . LYS A 1 199 ? -0.373 -4.988 21.469 1.00 93.06 199 LYS A C 1
ATOM 1560 O O . LYS A 1 199 ? -0.753 -5.113 22.631 1.00 93.06 199 LYS A O 1
ATOM 1565 N N . ASN A 1 200 ? -0.661 -3.909 20.743 1.00 89.38 200 ASN A N 1
ATOM 1566 C CA . ASN A 1 200 ? -1.449 -2.787 21.255 1.00 89.38 200 ASN A CA 1
ATOM 1567 C C . ASN A 1 200 ? -2.965 -2.946 21.040 1.00 89.38 200 ASN A C 1
ATOM 1569 O O . ASN A 1 200 ? -3.722 -2.109 21.510 1.00 89.38 200 ASN A O 1
ATOM 1573 N N . SER A 1 201 ? -3.433 -4.022 20.395 1.00 82.12 201 SER A N 1
ATOM 1574 C CA . SER A 1 201 ? -4.867 -4.271 20.158 1.00 82.12 201 SER A CA 1
ATOM 1575 C C . SER A 1 201 ? -5.624 -4.863 21.357 1.00 82.12 201 SER A C 1
ATOM 1577 O O . SER A 1 201 ? -6.833 -5.092 21.267 1.00 82.12 201 SER A O 1
ATOM 1579 N N . HIS A 1 202 ? -4.917 -5.153 22.450 1.00 70.81 202 HIS A N 1
ATOM 1580 C CA . HIS A 1 202 ? -5.460 -5.727 23.687 1.00 70.81 202 HIS A CA 1
ATOM 1581 C C . HIS A 1 202 ? -5.515 -4.732 24.855 1.00 70.81 202 HIS A C 1
ATOM 1583 O O . HIS A 1 202 ? -5.978 -5.106 25.930 1.00 70.81 202 HIS A O 1
ATOM 1589 N N . LYS A 1 203 ? -5.035 -3.504 24.648 1.00 58.66 203 LYS A N 1
ATOM 1590 C CA . LYS A 1 203 ? -5.147 -2.389 25.593 1.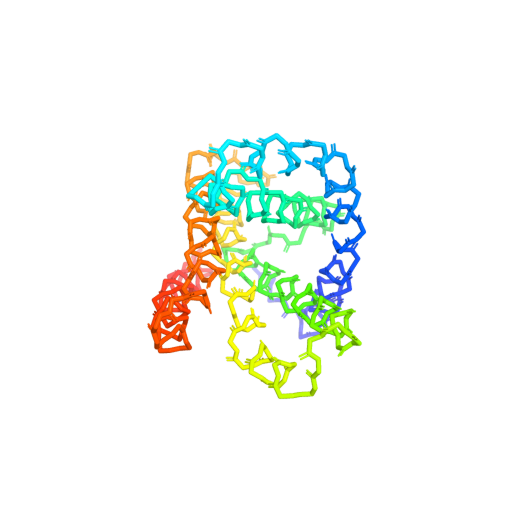00 58.66 203 LYS A CA 1
ATOM 1591 C C . LYS A 1 203 ? -6.376 -1.558 25.245 1.00 58.66 203 LYS A C 1
ATOM 1593 O O . LYS A 1 203 ? -7.015 -1.064 26.192 1.00 58.66 203 LYS A O 1
#